Protein AF-A0A1E5VDP9-F1 (afdb_monomer_lite)

Radius of gyration: 43.69 Å; chains: 1; bounding box: 108×60×143 Å

InterPro domains:
  IPR001005 SANT/Myb domain [PS50090] (15-71)
  IPR001005 SANT/Myb domain [SM00717] (11-73)
  IPR044822 Myb/SANT-like DNA-binding domain 4 [PF13837] (14-79)

Secondary structure (DSSP, 8-state):
-PPPTTSSTT---S--HHHHHHHHHHHHHTHHHHHH-S--HHHHHHHHHHHHHTT----HHHHHHHHHHHHHHHHHHHHHHHHS---TT--HHHHHHHHHHS-TTHHHHHHHHHHHHHHHHHHHHHHHHTTT---------------------------------------------STHHHHHHHHHHHHHHHHHHHHHHHHHHHHHHHHHHHHHHHHHHHHHHHHHHHHHHHHHHHHHHHHHHHHHHHHHHHHHHHHHHHHHHHHHHHHHHHHHHHHHHHHHHHHHHT--

Structure (mmCIF, N/CA/C/O backbone):
data_AF-A0A1E5VDP9-F1
#
_entry.id   AF-A0A1E5VDP9-F1
#
loop_
_atom_site.group_PDB
_atom_site.id
_atom_site.type_symbol
_atom_site.label_atom_id
_atom_site.label_alt_id
_atom_site.label_comp_id
_atom_site.label_asym_id
_atom_site.label_entity_id
_atom_site.label_seq_id
_atom_site.pdbx_PDB_ins_code
_atom_site.Cartn_x
_atom_site.Cartn_y
_atom_site.Cartn_z
_atom_site.occupancy
_atom_site.B_iso_or_equiv
_atom_site.auth_seq_id
_atom_site.auth_comp_id
_atom_site.auth_asym_id
_atom_site.auth_atom_id
_atom_site.pdbx_PDB_model_num
ATOM 1 N N . LEU A 1 1 ? -0.438 -16.690 -46.912 1.00 36.56 1 LEU A N 1
ATOM 2 C CA . LEU A 1 1 ? -0.018 -15.369 -46.395 1.00 36.56 1 LEU A CA 1
ATOM 3 C C . LEU A 1 1 ? -0.912 -15.049 -45.207 1.00 36.56 1 LEU A C 1
ATOM 5 O O . LEU A 1 1 ? -2.086 -14.777 -45.412 1.00 36.56 1 LEU A O 1
ATOM 9 N N . GLN A 1 2 ? -0.415 -15.228 -43.983 1.00 34.41 2 GLN A N 1
ATOM 10 C CA . GLN A 1 2 ? -1.188 -14.897 -42.783 1.00 34.41 2 GLN A CA 1
ATOM 11 C C . GLN A 1 2 ? -1.164 -13.377 -42.570 1.00 34.41 2 GLN A C 1
ATOM 13 O O . GLN A 1 2 ? -0.085 -12.788 -42.682 1.00 34.41 2 GLN A O 1
ATOM 18 N N . PRO A 1 3 ? -2.310 -12.724 -42.306 1.00 41.53 3 PRO A N 1
ATOM 19 C CA . PRO A 1 3 ? -2.326 -11.297 -42.044 1.00 41.53 3 PRO A CA 1
ATOM 20 C C . PRO A 1 3 ? -1.672 -11.021 -40.687 1.00 41.53 3 PRO A C 1
ATOM 22 O O . PRO A 1 3 ? -1.974 -11.641 -39.670 1.00 41.53 3 PRO A O 1
ATOM 25 N N . SER A 1 4 ? -0.708 -10.109 -40.736 1.00 36.75 4 SER A N 1
ATOM 26 C CA . SER A 1 4 ? 0.167 -9.685 -39.653 1.00 36.75 4 SER A CA 1
ATOM 27 C C . SER A 1 4 ? -0.615 -9.055 -38.494 1.00 36.75 4 SER A C 1
ATOM 29 O O . SER A 1 4 ? -1.374 -8.106 -38.693 1.00 36.75 4 SER A O 1
ATOM 31 N N . ALA A 1 5 ? -0.342 -9.529 -37.274 1.00 51.66 5 ALA A N 1
ATOM 32 C CA . ALA A 1 5 ? -0.832 -9.003 -35.994 1.00 51.66 5 ALA A CA 1
ATOM 33 C C . ALA A 1 5 ? -0.512 -7.508 -35.746 1.00 51.66 5 ALA A C 1
ATOM 35 O O . ALA A 1 5 ? -0.962 -6.919 -34.764 1.00 51.66 5 ALA A O 1
ATOM 36 N N . SER A 1 6 ? 0.258 -6.869 -36.629 1.00 41.94 6 SER A N 1
ATOM 37 C CA . SER A 1 6 ? 0.669 -5.471 -36.506 1.00 41.94 6 SER A CA 1
ATOM 38 C C . SER A 1 6 ? -0.445 -4.460 -36.812 1.00 41.94 6 SER A C 1
ATOM 40 O O . SER A 1 6 ? -0.392 -3.353 -36.286 1.00 41.94 6 SER A O 1
ATOM 42 N N . LEU A 1 7 ? -1.481 -4.824 -37.584 1.00 39.16 7 LEU A N 1
ATOM 43 C CA . LEU A 1 7 ? -2.596 -3.912 -37.911 1.00 39.16 7 LEU A CA 1
ATOM 44 C C . LEU A 1 7 ? -3.677 -3.827 -36.818 1.00 39.16 7 LEU A C 1
ATOM 46 O O . LEU A 1 7 ? -4.438 -2.861 -36.782 1.00 39.16 7 LEU A O 1
ATOM 50 N N . GLU A 1 8 ? -3.736 -4.782 -35.885 1.00 46.88 8 GLU A N 1
ATOM 51 C CA . GLU A 1 8 ? -4.670 -4.704 -34.749 1.00 46.88 8 GLU A CA 1
ATOM 52 C C . GLU A 1 8 ? -4.235 -3.659 -33.712 1.00 46.88 8 GLU A C 1
ATOM 54 O O . GLU A 1 8 ? -5.059 -3.129 -32.968 1.00 46.88 8 GLU A O 1
ATOM 59 N N . ARG A 1 9 ? -2.943 -3.306 -33.686 1.00 45.34 9 ARG A N 1
ATOM 60 C CA . ARG A 1 9 ? -2.370 -2.378 -32.701 1.00 45.34 9 ARG A CA 1
ATOM 61 C C . ARG A 1 9 ? -2.748 -0.915 -32.949 1.00 45.34 9 ARG A C 1
ATOM 63 O O . ARG A 1 9 ? -2.805 -0.152 -31.988 1.00 45.34 9 ARG A O 1
ATOM 70 N N . GLU A 1 10 ? -3.050 -0.542 -34.194 1.00 37.81 10 GLU A N 1
ATOM 71 C CA . GLU A 1 10 ? -3.481 0.815 -34.581 1.00 37.81 10 GLU A CA 1
ATOM 72 C C . GLU A 1 10 ? -5.003 1.027 -34.495 1.00 37.81 10 GLU A C 1
ATOM 74 O O . GLU A 1 10 ? -5.482 2.154 -34.595 1.00 37.81 10 GLU A O 1
ATOM 79 N N . ARG A 1 11 ? -5.780 -0.039 -34.259 1.00 47.81 11 ARG A N 1
ATOM 80 C CA . ARG A 1 11 ? -7.251 -0.012 -34.239 1.00 47.81 11 ARG A CA 1
ATOM 81 C C . ARG A 1 11 ? -7.878 -0.103 -32.853 1.00 47.81 11 ARG A C 1
ATOM 83 O O . ARG A 1 11 ? -9.096 -0.216 -32.783 1.00 47.81 11 ARG A O 1
ATOM 90 N N . LEU A 1 12 ? -7.109 -0.084 -31.762 1.00 51.44 12 LEU A N 1
ATOM 91 C CA . LEU A 1 12 ? -7.694 -0.202 -30.423 1.00 51.44 12 LEU A CA 1
ATOM 92 C C . LEU A 1 12 ? -8.195 1.163 -29.929 1.00 51.44 12 LEU A C 1
ATOM 94 O O . LEU A 1 12 ? -7.378 2.004 -29.545 1.00 51.44 12 LEU A O 1
ATOM 98 N N . PRO A 1 13 ? -9.521 1.401 -29.896 1.00 56.50 13 PRO A N 1
ATOM 99 C CA . PRO A 1 13 ? -10.080 2.693 -29.529 1.00 56.50 13 PRO A CA 1
ATOM 100 C C . PRO A 1 13 ? -9.866 2.977 -28.039 1.00 56.50 13 PRO A C 1
ATOM 102 O O . PRO A 1 13 ? -9.613 2.072 -27.232 1.00 56.50 13 PRO A O 1
ATOM 105 N N . GLN A 1 14 ? -10.015 4.244 -27.656 1.00 80.44 14 GLN A N 1
ATOM 106 C CA . GLN A 1 14 ? -10.245 4.653 -26.271 1.00 80.44 14 GLN A CA 1
ATOM 107 C C . GLN A 1 14 ? -11.308 3.745 -25.629 1.00 80.44 14 GLN A C 1
ATOM 109 O O . GLN A 1 14 ? -12.300 3.417 -26.275 1.00 80.44 14 GLN A O 1
ATOM 114 N N . TRP A 1 15 ? -11.082 3.312 -24.381 1.00 90.38 15 TRP A N 1
ATOM 115 C CA . TRP A 1 15 ? -12.017 2.436 -23.665 1.00 90.38 15 TRP A CA 1
ATOM 116 C C . TRP A 1 15 ? -13.431 3.009 -23.727 1.00 90.38 15 TRP A C 1
ATOM 118 O O . TRP A 1 15 ? -13.665 4.095 -23.190 1.00 90.38 15 TRP A O 1
ATOM 128 N N . SER A 1 16 ? -14.349 2.287 -24.367 1.00 90.81 16 SER A N 1
ATOM 129 C CA . SER A 1 16 ? -15.734 2.743 -24.458 1.00 90.81 16 SER A CA 1
ATOM 130 C C . SER A 1 16 ? -16.420 2.644 -23.093 1.00 90.81 16 SER A C 1
ATOM 132 O O . SER A 1 16 ? -15.918 1.993 -22.163 1.00 90.81 16 SER A O 1
ATOM 134 N N . HIS A 1 17 ? -17.569 3.308 -22.955 1.00 90.88 17 HIS A N 1
ATOM 135 C CA . HIS A 1 17 ? -18.334 3.234 -21.716 1.00 90.88 17 HIS A CA 1
ATOM 136 C C . HIS A 1 17 ? -18.806 1.793 -21.453 1.00 90.88 17 HIS A C 1
ATOM 138 O O . HIS A 1 17 ? -18.503 1.233 -20.402 1.00 90.88 17 HIS A O 1
ATOM 144 N N . ALA A 1 18 ? -19.429 1.164 -22.457 1.00 92.88 18 ALA A N 1
ATOM 145 C CA . ALA A 1 18 ? -19.885 -0.226 -22.397 1.00 92.88 18 ALA A CA 1
ATOM 146 C C . ALA A 1 18 ? -18.741 -1.207 -22.094 1.00 92.88 18 ALA A C 1
ATOM 148 O O . ALA A 1 18 ? -18.877 -2.089 -21.252 1.00 92.88 18 ALA A O 1
ATOM 149 N N . GLU A 1 19 ? -17.581 -1.007 -22.718 1.00 94.25 19 GLU A N 1
ATOM 150 C CA . GLU A 1 19 ? -16.398 -1.836 -22.485 1.00 94.25 19 GLU A CA 1
ATOM 151 C C . GLU A 1 19 ? -15.855 -1.694 -21.056 1.00 94.25 19 GLU A C 1
ATOM 153 O O . GLU A 1 19 ? -15.459 -2.676 -20.428 1.00 94.25 19 GLU A O 1
ATOM 158 N N . THR A 1 20 ? -15.829 -0.471 -20.517 1.00 95.31 20 THR A N 1
ATOM 159 C CA . THR A 1 20 ? -15.372 -0.238 -19.141 1.00 95.31 20 THR A CA 1
ATOM 160 C C . THR A 1 20 ? -16.359 -0.818 -18.124 1.00 95.31 20 THR A C 1
ATOM 162 O O . THR A 1 20 ? -15.915 -1.400 -17.135 1.00 95.31 20 THR A O 1
ATOM 165 N N . ALA A 1 21 ? -17.666 -0.717 -18.382 1.00 95.06 21 ALA A N 1
ATOM 166 C CA . ALA A 1 21 ? -18.702 -1.333 -17.556 1.00 95.06 21 ALA A CA 1
ATOM 167 C C . ALA A 1 21 ? -18.572 -2.867 -17.543 1.00 95.06 21 ALA A C 1
ATOM 169 O O . ALA A 1 21 ? -18.497 -3.471 -16.473 1.00 95.06 21 ALA A O 1
ATOM 170 N N . ALA A 1 22 ? -18.435 -3.489 -18.719 1.00 96.25 22 ALA A N 1
ATOM 171 C CA . ALA A 1 22 ? -18.186 -4.925 -18.864 1.00 96.25 22 ALA A CA 1
ATOM 172 C C . ALA A 1 22 ? -16.924 -5.375 -18.111 1.00 96.25 22 ALA A C 1
ATOM 174 O O . ALA A 1 22 ? -16.929 -6.370 -17.385 1.00 96.25 22 ALA A O 1
ATOM 175 N N . PHE A 1 23 ? -15.840 -4.606 -18.235 1.00 97.50 23 PHE A N 1
ATOM 176 C CA . PHE A 1 23 ? -14.595 -4.869 -17.521 1.00 97.50 23 PHE A CA 1
ATOM 177 C C . PHE A 1 23 ? -14.780 -4.832 -16.000 1.00 97.50 23 PHE A C 1
ATOM 179 O O . PHE A 1 23 ? -14.274 -5.712 -15.301 1.00 97.50 23 PHE A O 1
ATOM 186 N N . LEU A 1 24 ? -15.500 -3.833 -15.484 1.00 97.38 24 LEU A N 1
ATOM 187 C CA . LEU A 1 24 ? -15.764 -3.691 -14.053 1.00 97.38 24 LEU A CA 1
ATOM 188 C C . LEU A 1 24 ? -16.649 -4.816 -13.514 1.00 97.38 24 LEU A C 1
ATOM 190 O O . LEU A 1 24 ? -16.349 -5.329 -12.439 1.00 97.38 24 LEU A O 1
ATOM 194 N N . ALA A 1 25 ? -17.652 -5.264 -14.273 1.00 96.81 25 ALA A N 1
ATOM 195 C CA . ALA A 1 25 ? -18.476 -6.416 -13.909 1.00 96.81 25 ALA A CA 1
ATOM 196 C C . ALA A 1 25 ? -17.632 -7.695 -13.768 1.00 96.81 25 ALA A C 1
ATOM 198 O O . ALA A 1 25 ? -17.615 -8.321 -12.708 1.00 96.81 25 ALA A O 1
ATOM 199 N N . VAL A 1 26 ? -16.821 -8.019 -14.783 1.00 97.06 26 VAL A N 1
ATOM 200 C CA . VAL A 1 26 ? -15.909 -9.178 -14.734 1.00 97.06 26 VAL A CA 1
ATOM 201 C C . VAL A 1 26 ? -14.906 -9.050 -13.582 1.00 97.06 26 VAL A C 1
ATOM 203 O O . VAL A 1 26 ? -14.571 -10.032 -12.916 1.00 97.06 26 VAL A O 1
ATOM 206 N N . ARG A 1 27 ? -14.411 -7.834 -13.324 1.00 96.50 27 ARG A N 1
ATOM 207 C CA . ARG A 1 27 ? -13.479 -7.572 -12.226 1.00 96.50 27 ARG A CA 1
ATOM 208 C C . ARG A 1 27 ? -14.139 -7.743 -10.860 1.00 96.50 27 ARG A C 1
ATOM 210 O O . ARG A 1 27 ? -13.450 -8.222 -9.962 1.00 96.50 27 ARG A O 1
ATOM 217 N N . ALA A 1 28 ? -15.404 -7.361 -10.701 1.00 95.69 28 ALA A N 1
ATOM 218 C CA . ALA A 1 28 ? -16.167 -7.535 -9.469 1.00 95.69 28 ALA A CA 1
ATOM 219 C C . ALA A 1 28 ? -16.377 -9.022 -9.152 1.00 95.69 28 ALA A C 1
ATOM 221 O O . ALA A 1 28 ? -16.100 -9.450 -8.034 1.00 95.69 28 ALA A O 1
ATOM 222 N N . GLU A 1 29 ? -16.761 -9.823 -10.150 1.00 95.56 29 GLU A N 1
ATOM 223 C CA . GLU A 1 29 ? -16.948 -11.273 -9.997 1.00 95.56 29 GLU A CA 1
ATOM 224 C C . GLU A 1 29 ? -15.666 -11.989 -9.556 1.00 95.56 29 GLU A C 1
ATOM 226 O O . GLU A 1 29 ? -15.685 -12.847 -8.676 1.00 95.56 29 GLU A O 1
ATOM 231 N N . LEU A 1 30 ? -14.529 -11.626 -10.155 1.00 94.88 30 LEU A N 1
ATOM 232 C CA . LEU A 1 30 ? -13.235 -12.243 -9.858 1.00 94.88 30 LEU A CA 1
ATOM 233 C C . LEU A 1 30 ? -12.528 -11.616 -8.647 1.00 94.88 30 LEU A C 1
ATOM 235 O O . LEU A 1 30 ? -11.406 -12.012 -8.324 1.00 94.88 30 LEU A O 1
ATOM 239 N N . ASP A 1 31 ? -13.134 -10.628 -7.980 1.00 95.19 31 ASP A N 1
ATOM 240 C CA . ASP A 1 31 ? -12.446 -9.809 -6.982 1.00 95.19 31 ASP A CA 1
ATOM 241 C C . ASP A 1 31 ? -11.888 -10.606 -5.815 1.00 95.19 31 ASP A C 1
ATOM 243 O O . ASP A 1 31 ? -10.743 -10.387 -5.425 1.00 95.19 31 ASP A O 1
ATOM 247 N N . HIS A 1 32 ? -12.651 -11.576 -5.323 1.00 92.69 32 HIS A N 1
ATOM 248 C CA . HIS A 1 32 ? -12.191 -12.445 -4.253 1.00 92.69 32 HIS A CA 1
ATOM 249 C C . HIS A 1 32 ? -10.926 -13.222 -4.654 1.00 92.69 32 HIS A C 1
ATOM 251 O O . HIS A 1 32 ? -9.936 -13.199 -3.925 1.00 92.69 32 HIS A O 1
ATOM 257 N N . SER A 1 33 ? -10.903 -13.811 -5.854 1.00 93.94 33 SER A N 1
ATOM 258 C CA . SER A 1 33 ? -9.734 -14.537 -6.365 1.00 93.94 33 SER A CA 1
ATOM 259 C C . SER A 1 33 ? -8.502 -13.636 -6.491 1.00 93.94 33 SER A C 1
ATOM 261 O O . SER A 1 33 ? -7.392 -14.058 -6.172 1.00 93.94 33 SER A O 1
ATOM 263 N N . PHE A 1 34 ? -8.686 -12.372 -6.893 1.00 94.00 34 PHE A N 1
ATOM 264 C CA . PHE A 1 34 ? -7.596 -11.390 -6.964 1.00 94.00 34 PHE A CA 1
ATOM 265 C C . PHE A 1 34 ? -6.969 -11.062 -5.602 1.00 94.00 34 PHE A C 1
ATOM 267 O O . PHE A 1 34 ? -5.815 -10.627 -5.574 1.00 94.00 34 PHE A O 1
ATOM 274 N N . LEU A 1 35 ? -7.711 -11.235 -4.503 1.00 90.19 35 LEU A N 1
ATOM 275 C CA . LEU A 1 35 ? -7.231 -11.003 -3.137 1.00 90.19 35 LEU A CA 1
ATOM 276 C C . LEU A 1 35 ? -6.577 -12.250 -2.537 1.00 90.19 35 LEU A C 1
ATOM 278 O O . LEU A 1 35 ? -5.591 -12.135 -1.816 1.00 90.19 35 LEU A O 1
ATOM 282 N N . THR A 1 36 ? -7.092 -13.441 -2.847 1.00 89.38 36 THR A N 1
ATOM 283 C CA . THR A 1 36 ? -6.594 -14.702 -2.276 1.00 89.38 36 THR A CA 1
ATOM 284 C C . THR A 1 36 ? -5.361 -15.250 -2.996 1.00 89.38 36 THR A C 1
ATOM 286 O O . THR A 1 36 ? -4.580 -16.007 -2.420 1.00 89.38 36 THR A O 1
ATOM 289 N N . THR A 1 37 ? -5.170 -14.918 -4.276 1.00 89.94 37 THR A N 1
ATOM 290 C CA . THR A 1 37 ? -4.102 -15.498 -5.098 1.00 89.94 37 THR A CA 1
ATOM 291 C C . THR A 1 37 ? -2.833 -14.636 -5.092 1.00 89.94 37 THR A C 1
ATOM 293 O O . THR A 1 37 ? -2.849 -13.459 -5.433 1.00 89.94 37 THR A O 1
ATOM 296 N N . LYS A 1 38 ? -1.672 -15.245 -4.793 1.00 85.06 38 LYS A N 1
ATOM 297 C CA . LYS A 1 38 ? -0.366 -14.546 -4.786 1.00 85.06 38 LYS A CA 1
ATOM 298 C C . LYS A 1 38 ? 0.123 -14.111 -6.179 1.00 85.06 38 LYS A C 1
ATOM 300 O O . LYS A 1 38 ? 0.921 -13.184 -6.290 1.00 85.06 38 LYS A O 1
ATOM 305 N N . ARG A 1 39 ? -0.306 -14.782 -7.258 1.00 86.31 39 ARG A N 1
ATOM 306 C CA . ARG A 1 39 ? 0.079 -14.471 -8.650 1.00 86.31 39 ARG A CA 1
ATOM 307 C C . ARG A 1 39 ? -1.148 -14.302 -9.544 1.00 86.31 39 ARG A C 1
ATOM 309 O O . ARG A 1 39 ? -1.775 -15.274 -9.941 1.00 86.31 39 ARG A O 1
ATOM 316 N N . ASN A 1 40 ? -1.409 -13.067 -9.960 1.00 93.69 40 ASN A N 1
ATOM 317 C CA . ASN A 1 40 ? -2.648 -12.704 -10.657 1.00 93.69 40 ASN A CA 1
ATOM 318 C C . ASN A 1 40 ? -2.583 -12.793 -12.193 1.00 93.69 40 ASN A C 1
ATOM 320 O O . ASN A 1 40 ? -3.493 -12.317 -12.862 1.00 93.69 40 ASN A O 1
ATOM 324 N N . LYS A 1 41 ? -1.525 -13.376 -12.780 1.00 93.81 41 LYS A N 1
ATOM 325 C CA . LYS A 1 41 ? -1.356 -13.445 -14.248 1.00 93.81 41 LYS A CA 1
ATOM 326 C C . LYS A 1 41 ? -2.532 -14.161 -14.926 1.00 93.81 41 LYS A C 1
ATOM 328 O O . LYS A 1 41 ? -3.155 -13.582 -15.808 1.00 93.81 41 LYS A O 1
ATOM 333 N N . ALA A 1 42 ? -2.875 -15.357 -14.447 1.00 94.25 42 ALA A N 1
ATOM 334 C CA . ALA A 1 42 ? -3.986 -16.146 -14.980 1.00 94.25 42 ALA A CA 1
ATOM 335 C C . ALA A 1 42 ? -5.346 -15.446 -14.801 1.00 94.25 42 ALA A C 1
ATOM 337 O O . ALA A 1 42 ? -6.221 -15.565 -15.649 1.00 94.25 42 ALA A O 1
AT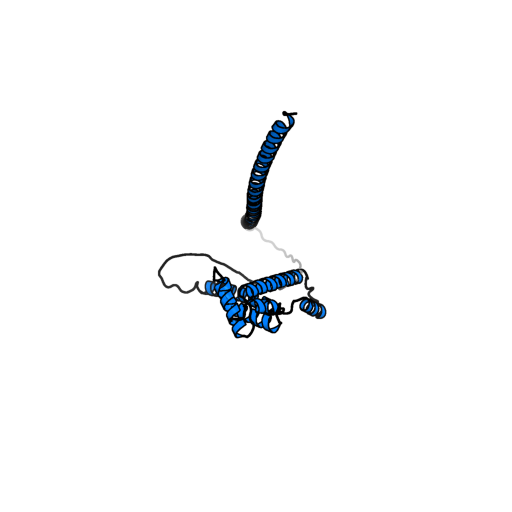OM 338 N N . LEU A 1 43 ? -5.520 -14.661 -13.731 1.00 95.75 43 LEU A N 1
ATOM 339 C CA . LEU A 1 43 ? -6.744 -13.884 -13.525 1.00 95.75 43 LEU A CA 1
ATOM 340 C C . LEU A 1 43 ? -6.866 -12.745 -14.542 1.00 95.75 43 LEU A C 1
ATOM 342 O O . LEU A 1 43 ? -7.954 -12.499 -15.049 1.00 95.75 43 LEU A O 1
ATOM 346 N N . TRP A 1 44 ? -5.765 -12.079 -14.898 1.00 97.12 44 TRP A N 1
ATOM 347 C CA . TRP A 1 44 ? -5.781 -11.076 -15.969 1.00 97.12 44 TRP A CA 1
ATOM 348 C C . TRP A 1 44 ? -6.016 -11.694 -17.352 1.00 97.12 44 TRP A C 1
ATOM 350 O O . TRP A 1 44 ? -6.705 -11.086 -18.170 1.00 97.12 44 TRP A O 1
ATOM 360 N N . GLU A 1 45 ? -5.496 -12.898 -17.604 1.00 95.81 45 GLU A N 1
ATOM 361 C CA . GLU A 1 45 ? -5.819 -13.688 -18.802 1.00 95.81 45 GLU A CA 1
ATOM 362 C C . GLU A 1 45 ? -7.307 -14.055 -18.842 1.00 95.81 45 GLU A C 1
ATOM 364 O O . GLU A 1 45 ? -7.960 -13.843 -19.859 1.00 95.81 45 GLU A O 1
ATOM 369 N N . ALA A 1 46 ? -7.881 -14.492 -17.718 1.00 96.19 46 ALA A N 1
ATOM 370 C CA . ALA A 1 46 ? -9.305 -14.796 -17.612 1.00 96.19 46 ALA A CA 1
ATOM 371 C C . ALA A 1 46 ? -10.192 -13.555 -17.823 1.00 96.19 46 ALA A C 1
ATOM 373 O O . ALA A 1 46 ? -11.201 -13.635 -18.521 1.00 96.19 46 ALA A O 1
ATOM 374 N N . VAL A 1 47 ? -9.815 -12.398 -17.264 1.00 97.19 47 VAL A N 1
ATOM 375 C CA . VAL A 1 47 ? -10.523 -11.123 -17.490 1.00 97.19 47 VAL A CA 1
ATOM 376 C C . VAL A 1 47 ? -10.509 -10.747 -18.974 1.00 97.19 47 VAL A C 1
ATOM 378 O O . VAL A 1 47 ? -11.550 -10.415 -19.536 1.00 97.19 47 VAL A O 1
ATOM 381 N N . SER A 1 48 ? -9.339 -10.825 -19.610 1.00 95.88 48 SER A N 1
ATOM 382 C CA . SER A 1 48 ? -9.156 -10.546 -21.038 1.00 95.88 48 SER A CA 1
ATOM 383 C C . SER A 1 48 ? -9.992 -11.489 -21.913 1.00 95.88 48 SER A C 1
ATOM 385 O O . SER A 1 48 ? -10.723 -11.021 -22.783 1.00 95.88 48 SER A O 1
ATOM 387 N N . ALA A 1 49 ? -9.979 -12.793 -21.624 1.00 96.00 49 ALA A N 1
ATOM 388 C CA . ALA A 1 49 ? -10.769 -13.787 -22.348 1.00 96.00 49 ALA A CA 1
ATOM 389 C C . ALA A 1 49 ? -12.284 -13.552 -22.209 1.00 96.00 49 ALA A C 1
ATOM 391 O O . ALA A 1 49 ? -13.024 -13.657 -23.186 1.00 96.00 49 ALA A O 1
ATOM 392 N N . ARG A 1 50 ? -12.757 -13.181 -21.011 1.00 96.50 50 ARG A N 1
ATOM 393 C CA . ARG A 1 50 ? -14.171 -12.847 -20.770 1.00 96.50 50 ARG A CA 1
ATOM 394 C C . ARG A 1 50 ? -14.605 -11.583 -21.509 1.00 96.50 50 ARG A C 1
ATOM 396 O O . ARG A 1 50 ? -15.693 -11.569 -22.075 1.00 96.50 50 ARG A O 1
ATOM 403 N N . LEU A 1 51 ? -13.760 -10.553 -21.543 1.00 94.56 51 LEU A N 1
ATOM 404 C CA . LEU A 1 51 ? -14.012 -9.352 -22.344 1.00 94.56 51 LEU A CA 1
ATOM 405 C C . LEU A 1 51 ? -14.062 -9.668 -23.839 1.00 94.56 51 LEU A C 1
ATOM 407 O O . LEU A 1 51 ? -14.964 -9.202 -24.532 1.00 94.56 51 LEU A O 1
ATOM 411 N N . GLN A 1 52 ? -13.150 -10.513 -24.322 1.00 93.88 52 GLN A N 1
ATOM 412 C CA . GLN A 1 52 ? -13.134 -10.942 -25.716 1.00 93.88 52 GLN A CA 1
ATOM 413 C C . GLN A 1 52 ? -14.404 -11.722 -26.082 1.00 93.88 52 GLN A C 1
ATOM 415 O O . GLN A 1 52 ? -14.967 -11.493 -27.150 1.00 93.88 52 GLN A O 1
ATOM 420 N N . GLY A 1 53 ? -14.909 -12.568 -25.177 1.00 93.56 53 GLY A N 1
ATOM 421 C CA . GLY A 1 53 ? -16.199 -13.249 -25.333 1.00 93.56 53 GLY A CA 1
ATOM 422 C C . GLY A 1 53 ? -17.404 -12.300 -25.407 1.00 93.56 53 GLY A C 1
ATOM 423 O O . GLY A 1 53 ? -18.420 -12.654 -25.993 1.00 93.56 53 GLY A O 1
ATOM 424 N N . GLN A 1 54 ? -17.278 -11.082 -24.873 1.00 92.81 54 GLN A N 1
ATOM 425 C CA . GLN A 1 54 ? -18.278 -10.011 -24.975 1.00 92.81 54 GLN A CA 1
ATOM 426 C C . GLN A 1 54 ? -18.047 -9.087 -26.186 1.00 92.81 54 GLN A C 1
ATOM 428 O O . GLN A 1 54 ? -18.731 -8.078 -26.336 1.00 92.81 54 GLN A O 1
ATOM 433 N N . GLY A 1 55 ? -17.086 -9.415 -27.057 1.00 91.19 55 GLY A N 1
ATOM 434 C CA . GLY A 1 55 ? -16.752 -8.634 -28.250 1.00 91.19 55 GLY A CA 1
ATOM 435 C C . GLY A 1 55 ? -15.717 -7.528 -28.024 1.00 91.19 55 GLY A C 1
ATOM 436 O O . GLY A 1 55 ? -15.413 -6.783 -28.954 1.00 91.19 55 GLY A O 1
ATOM 437 N N . PHE A 1 56 ? -15.133 -7.423 -26.826 1.00 92.62 56 PHE A N 1
ATOM 438 C CA . PHE A 1 56 ? -14.110 -6.430 -26.500 1.00 92.62 56 PHE A CA 1
ATOM 439 C C . PHE A 1 56 ? -12.713 -7.061 -26.488 1.00 92.62 56 PHE A C 1
ATOM 441 O O . PHE A 1 56 ? -12.293 -7.693 -25.519 1.00 92.62 56 PHE A O 1
ATOM 448 N N . ALA A 1 57 ? -11.957 -6.880 -27.572 1.00 92.19 57 ALA A N 1
ATOM 449 C CA . ALA A 1 57 ? -10.596 -7.400 -27.680 1.00 92.19 57 ALA A CA 1
ATOM 450 C C . ALA A 1 57 ? -9.599 -6.527 -26.890 1.00 92.19 57 ALA A C 1
ATOM 452 O O . ALA A 1 57 ? -9.068 -5.537 -27.396 1.00 92.19 57 ALA A O 1
ATOM 453 N N . ARG A 1 58 ? -9.327 -6.902 -25.634 1.00 90.88 58 ARG A N 1
ATOM 454 C CA . ARG A 1 58 ? -8.301 -6.273 -24.783 1.00 90.88 58 ARG A CA 1
ATOM 455 C C . ARG A 1 58 ? -7.312 -7.293 -24.271 1.00 90.88 58 ARG A C 1
ATOM 457 O O . ARG A 1 58 ? -7.711 -8.362 -23.828 1.00 90.88 58 ARG A O 1
ATOM 464 N N . THR A 1 59 ? -6.030 -6.941 -24.255 1.00 93.12 59 THR A N 1
ATOM 465 C CA . THR A 1 59 ? -4.991 -7.819 -23.704 1.00 93.12 59 THR A CA 1
ATOM 466 C C . THR A 1 59 ? -5.000 -7.811 -22.166 1.00 93.12 59 THR A C 1
ATOM 468 O O . THR A 1 59 ? -5.472 -6.844 -21.550 1.00 93.12 59 THR A O 1
ATOM 471 N N . PRO A 1 60 ? -4.435 -8.840 -21.506 1.00 94.38 60 PRO A N 1
ATOM 472 C CA . PRO A 1 60 ? -4.339 -8.891 -20.043 1.00 94.38 60 PRO A CA 1
ATOM 473 C C . PRO A 1 60 ? -3.632 -7.665 -19.441 1.00 94.38 60 PRO A C 1
ATOM 475 O O . PRO A 1 60 ? -4.077 -7.108 -18.435 1.00 94.38 60 PRO A O 1
ATOM 478 N N . ASP A 1 61 ? -2.572 -7.179 -20.094 1.00 93.19 61 ASP A N 1
ATOM 479 C CA . ASP A 1 61 ? -1.817 -6.000 -19.650 1.00 93.19 61 ASP A CA 1
ATOM 480 C C . ASP A 1 61 ? -2.613 -4.695 -19.781 1.00 93.19 61 ASP A C 1
ATOM 482 O O . ASP A 1 61 ? -2.497 -3.800 -18.934 1.00 93.19 61 ASP A O 1
ATOM 486 N N . GLN A 1 62 ? -3.461 -4.584 -20.807 1.00 93.75 62 GLN A N 1
ATOM 487 C CA . GLN A 1 62 ? -4.376 -3.453 -20.964 1.00 93.75 62 GLN A CA 1
ATOM 488 C C . GLN A 1 62 ? -5.439 -3.453 -19.866 1.00 93.75 62 GLN A C 1
ATOM 490 O O . GLN A 1 62 ? -5.693 -2.405 -19.272 1.00 93.75 62 GLN A O 1
ATOM 495 N N . CYS A 1 63 ? -6.002 -4.621 -19.545 1.00 94.88 63 CYS A N 1
ATOM 496 C CA . CYS A 1 63 ? -6.965 -4.794 -18.455 1.00 94.88 63 CYS A CA 1
ATOM 497 C C . CYS A 1 63 ? -6.351 -4.405 -17.102 1.00 94.88 63 CYS A C 1
ATOM 499 O O . CYS A 1 63 ? -6.922 -3.614 -16.347 1.00 94.88 63 CYS A O 1
ATOM 501 N N . LYS A 1 64 ? -5.130 -4.878 -16.826 1.00 95.12 64 LYS A N 1
ATOM 502 C CA . LYS A 1 64 ? -4.371 -4.519 -15.621 1.00 95.12 64 LYS A CA 1
ATOM 503 C C . LYS A 1 64 ? -4.100 -3.015 -15.536 1.00 95.12 64 LYS A C 1
ATOM 505 O O . LYS A 1 64 ? -4.282 -2.403 -14.482 1.00 95.12 64 LYS A O 1
ATOM 510 N N . SER A 1 65 ? -3.681 -2.404 -16.642 1.00 95.00 65 SER A N 1
ATOM 511 C CA . SER A 1 65 ? -3.410 -0.963 -16.709 1.00 95.00 65 SER A CA 1
ATOM 512 C C . SER A 1 65 ? -4.682 -0.134 -16.514 1.00 95.00 65 SER A C 1
ATOM 514 O O . SER A 1 65 ? -4.667 0.856 -15.782 1.00 95.00 65 SER A O 1
ATOM 516 N N . LYS A 1 66 ? -5.802 -0.567 -17.105 1.00 94.81 66 LYS A N 1
ATOM 517 C CA . LYS A 1 66 ? -7.119 0.054 -16.935 1.00 94.81 66 LYS A CA 1
ATOM 518 C C . LYS A 1 66 ? -7.585 -0.006 -15.484 1.00 94.81 66 LYS A C 1
ATOM 520 O O . LYS A 1 66 ? -7.995 1.028 -14.962 1.00 94.81 66 LYS A O 1
ATOM 525 N N . TRP A 1 67 ? -7.448 -1.158 -14.822 1.00 96.31 67 TRP A N 1
ATOM 526 C CA . TRP A 1 67 ? -7.737 -1.291 -13.391 1.00 96.31 67 TRP A CA 1
ATOM 527 C C . TRP A 1 67 ? -6.936 -0.294 -12.560 1.00 96.31 67 TRP A C 1
ATOM 529 O O . TRP A 1 67 ? -7.507 0.450 -11.770 1.00 96.31 67 TRP A O 1
ATOM 539 N N . LYS A 1 68 ? -5.613 -0.236 -12.779 1.00 95.12 68 LYS A N 1
ATOM 540 C CA . LYS A 1 68 ? -4.731 0.689 -12.060 1.00 95.12 68 LYS A CA 1
ATOM 541 C C . LYS A 1 68 ? -5.216 2.132 -12.210 1.00 95.12 68 LYS A C 1
ATOM 543 O O . LYS A 1 68 ? -5.350 2.832 -11.215 1.00 95.12 68 LYS A O 1
ATOM 548 N N . ASN A 1 69 ? -5.534 2.547 -13.435 1.00 94.12 69 ASN A N 1
ATOM 549 C CA . ASN A 1 69 ? -6.007 3.901 -13.715 1.00 94.12 69 ASN A CA 1
ATOM 550 C C . ASN A 1 69 ? -7.355 4.210 -13.043 1.00 94.12 69 ASN A C 1
ATOM 552 O O . ASN A 1 69 ? -7.525 5.309 -12.523 1.00 94.12 69 ASN A O 1
ATOM 556 N N . LEU A 1 70 ? -8.297 3.261 -13.036 1.00 94.50 70 LEU A N 1
ATOM 557 C CA . LEU A 1 70 ? -9.593 3.417 -12.364 1.00 94.50 70 LEU A CA 1
ATOM 558 C C . LEU A 1 70 ? -9.425 3.552 -10.849 1.00 94.50 70 LEU A C 1
ATOM 560 O O . LEU A 1 70 ? -9.967 4.481 -10.260 1.00 94.50 70 LEU A O 1
ATOM 564 N N . VAL A 1 71 ? -8.606 2.696 -10.234 1.00 94.50 71 VAL A N 1
ATOM 565 C CA . VAL A 1 71 ? -8.317 2.759 -8.794 1.00 94.50 71 VAL A CA 1
ATOM 566 C C . VAL A 1 71 ? -7.614 4.064 -8.421 1.00 94.50 71 VAL A C 1
ATOM 568 O O . VAL A 1 71 ? -7.951 4.670 -7.409 1.00 94.50 71 VAL A O 1
ATOM 571 N N . THR A 1 72 ? -6.655 4.527 -9.227 1.00 92.81 72 THR A N 1
ATOM 572 C CA . THR A 1 72 ? -5.990 5.817 -8.993 1.00 92.81 72 THR A CA 1
ATOM 573 C C . THR A 1 72 ? -6.984 6.977 -9.039 1.00 92.81 72 THR A C 1
ATOM 575 O O . THR A 1 72 ? -6.950 7.827 -8.153 1.00 92.81 72 THR A O 1
ATOM 578 N N . ARG A 1 73 ? -7.890 7.004 -10.027 1.00 88.88 73 ARG A N 1
ATOM 579 C CA . ARG A 1 73 ? -8.935 8.038 -10.115 1.00 88.88 73 ARG A CA 1
ATOM 580 C C . ARG A 1 73 ? -9.889 7.980 -8.927 1.00 88.88 73 ARG A C 1
ATOM 582 O O . ARG A 1 73 ? -10.144 9.017 -8.333 1.00 88.88 73 ARG A O 1
ATOM 589 N N . TYR A 1 74 ? -10.323 6.778 -8.553 1.00 91.56 74 TYR A N 1
ATOM 590 C CA . TYR A 1 74 ? -11.184 6.545 -7.397 1.00 91.56 74 TYR A CA 1
ATOM 591 C C . TYR A 1 74 ? -10.585 7.072 -6.097 1.00 91.56 74 TYR A C 1
ATOM 593 O O . TYR A 1 74 ? -11.218 7.849 -5.394 1.00 91.56 74 TYR A O 1
ATOM 601 N N . LYS A 1 75 ? -9.328 6.732 -5.804 1.00 89.12 75 LYS A N 1
ATOM 602 C CA . LYS A 1 75 ? -8.656 7.240 -4.602 1.00 89.12 75 LYS A CA 1
ATOM 603 C C . LYS A 1 75 ? -8.513 8.763 -4.613 1.00 89.12 75 LYS A C 1
ATOM 605 O O . LYS A 1 75 ? -8.633 9.385 -3.566 1.00 89.12 75 LYS A O 1
ATOM 610 N N . GLY A 1 76 ? -8.276 9.358 -5.784 1.00 85.44 76 GLY A N 1
ATOM 611 C CA . GLY A 1 76 ? -8.231 10.813 -5.937 1.00 85.44 76 GLY A CA 1
ATOM 612 C C . GLY A 1 76 ? -9.578 11.481 -5.649 1.00 85.44 76 GLY A C 1
ATOM 613 O O . GLY A 1 76 ? -9.614 12.495 -4.960 1.00 85.44 76 GLY A O 1
ATOM 614 N N . THR A 1 77 ? -10.682 10.899 -6.128 1.00 83.75 77 THR A N 1
ATOM 615 C CA . THR A 1 77 ? -12.034 11.407 -5.849 1.00 83.75 77 THR A CA 1
ATOM 616 C C . THR A 1 77 ? -12.454 11.193 -4.398 1.00 83.75 77 THR A C 1
ATOM 618 O O . THR A 1 77 ? -13.042 12.099 -3.823 1.00 83.75 77 THR A O 1
ATOM 621 N N . GLU A 1 78 ? -12.105 10.060 -3.780 1.00 81.56 78 GLU A N 1
ATOM 622 C CA . GLU A 1 78 ? -12.397 9.799 -2.361 1.00 81.56 78 GLU A CA 1
ATOM 623 C C . GLU A 1 78 ? -11.617 10.738 -1.436 1.00 81.56 78 GLU A C 1
ATOM 625 O O . GLU A 1 78 ? -12.183 11.279 -0.495 1.00 81.56 78 GLU A O 1
ATOM 630 N N . ALA A 1 79 ? -10.336 10.995 -1.721 1.00 76.19 79 ALA A N 1
ATOM 631 C CA . ALA A 1 79 ? -9.541 11.944 -0.941 1.00 76.19 79 ALA A CA 1
ATOM 632 C C . ALA A 1 79 ? -10.097 13.374 -1.043 1.00 76.19 79 ALA A C 1
ATOM 634 O O . ALA A 1 79 ? -10.177 14.084 -0.042 1.00 76.19 79 ALA A O 1
ATOM 635 N N . ALA A 1 80 ? -10.532 13.781 -2.241 1.00 72.56 80 ALA A N 1
ATOM 636 C CA . ALA A 1 80 ? -11.200 15.063 -2.439 1.00 72.56 80 ALA A CA 1
ATOM 637 C C . ALA A 1 80 ? -12.550 15.122 -1.702 1.00 72.56 80 ALA A C 1
ATOM 639 O O . ALA A 1 80 ? -12.860 16.143 -1.090 1.00 72.56 80 ALA A O 1
ATOM 640 N N . ALA A 1 81 ? -13.317 14.027 -1.710 1.00 71.19 81 ALA A N 1
ATOM 641 C CA . ALA A 1 81 ? -14.588 13.933 -1.002 1.00 71.19 81 ALA A CA 1
ATOM 642 C C . ALA A 1 81 ? -14.420 13.969 0.524 1.00 71.19 81 ALA A C 1
ATOM 644 O O . ALA A 1 81 ? -15.177 14.666 1.185 1.00 71.19 81 ALA A O 1
ATOM 645 N N . ALA A 1 82 ? -13.403 13.301 1.073 1.00 67.12 82 ALA A N 1
ATOM 646 C CA . ALA A 1 82 ? -13.097 13.319 2.503 1.00 67.12 82 ALA A CA 1
ATOM 647 C C . ALA A 1 82 ? -12.599 14.693 2.991 1.00 67.12 82 ALA A C 1
ATOM 649 O O . ALA A 1 82 ? -12.868 15.082 4.121 1.00 67.12 82 ALA A O 1
ATOM 650 N N . SER A 1 83 ? -11.892 15.446 2.138 1.00 64.62 83 SER A N 1
ATOM 651 C CA . SER A 1 83 ? -11.443 16.813 2.454 1.00 64.62 83 SER A CA 1
ATOM 652 C C . SER A 1 83 ? -12.547 17.873 2.360 1.00 64.62 83 SER A C 1
ATOM 654 O O . SER A 1 83 ? -12.399 18.974 2.886 1.00 64.62 83 SER A O 1
ATOM 656 N N . ALA A 1 84 ? -13.653 17.558 1.684 1.00 60.88 84 ALA A N 1
ATOM 657 C CA . ALA A 1 84 ? -14.831 18.406 1.630 1.00 60.88 84 ALA A CA 1
ATOM 658 C C . ALA A 1 84 ? -15.735 18.047 2.818 1.00 60.88 84 ALA A C 1
ATOM 660 O O . ALA A 1 84 ? -16.577 17.165 2.696 1.00 60.88 84 ALA A O 1
ATOM 661 N N . HIS A 1 85 ? -15.541 18.694 3.974 1.00 53.53 85 HIS A N 1
ATOM 662 C CA . HIS A 1 85 ? -16.439 18.545 5.126 1.00 53.53 85 HIS A CA 1
ATOM 663 C C . HIS A 1 85 ? -17.897 18.786 4.692 1.00 53.53 85 HIS A C 1
ATOM 665 O O . HIS A 1 85 ? -18.216 19.910 4.290 1.00 53.53 85 HIS A O 1
ATOM 671 N N . PRO A 1 86 ? -18.793 17.782 4.760 1.00 54.91 86 PRO A N 1
ATOM 672 C CA . PRO A 1 86 ? -20.201 18.023 4.521 1.00 54.91 86 PRO A CA 1
ATOM 673 C C . PRO A 1 86 ? -20.738 18.738 5.759 1.00 54.91 86 PRO A C 1
ATOM 675 O O . PRO A 1 86 ? -20.866 18.144 6.827 1.00 54.91 86 PRO A O 1
ATOM 678 N N . ALA A 1 87 ? -21.001 20.038 5.639 1.00 53.34 87 ALA A N 1
ATOM 679 C CA . ALA A 1 87 ? -21.841 20.713 6.616 1.00 53.34 87 ALA A CA 1
ATOM 680 C C . ALA A 1 87 ? -23.198 19.975 6.669 1.00 53.34 87 ALA A C 1
ATOM 682 O O . ALA A 1 87 ? -23.686 19.559 5.615 1.00 53.34 87 ALA A O 1
ATOM 683 N N . PRO A 1 88 ? -23.801 19.786 7.855 1.00 57.97 88 PRO A N 1
ATOM 684 C CA . PRO A 1 88 ? -25.043 19.023 8.016 1.00 57.97 88 PRO A CA 1
ATOM 685 C C . PRO A 1 88 ? -26.237 19.604 7.232 1.00 57.97 88 PRO A C 1
ATOM 687 O O . PRO A 1 88 ? -27.186 18.878 6.958 1.00 57.97 88 PRO A O 1
ATOM 690 N N . ASP A 1 89 ? -26.136 20.856 6.772 1.00 55.34 89 ASP A N 1
ATOM 691 C CA . ASP A 1 89 ? -27.097 21.539 5.896 1.00 55.34 89 ASP A CA 1
ATOM 692 C C . ASP A 1 89 ? -26.621 21.613 4.428 1.00 55.34 89 ASP A C 1
ATOM 694 O O . ASP A 1 89 ? -26.806 22.623 3.747 1.00 55.34 89 ASP A O 1
ATOM 698 N N . ALA A 1 90 ? -25.924 20.586 3.928 1.00 56.53 90 ALA A N 1
ATOM 699 C CA . ALA A 1 90 ? -25.429 20.582 2.554 1.00 56.53 90 ALA A CA 1
ATOM 700 C C . ALA A 1 90 ? -26.594 20.662 1.552 1.00 56.53 90 ALA A C 1
ATOM 702 O O . ALA A 1 90 ? -27.374 19.720 1.406 1.00 56.53 90 ALA A O 1
ATOM 703 N N . ASP A 1 91 ? -26.668 21.781 0.824 1.00 61.69 91 ASP A N 1
ATOM 704 C CA . ASP A 1 91 ? -27.608 21.969 -0.276 1.00 61.69 91 ASP A CA 1
ATOM 705 C C . ASP A 1 91 ? -27.592 20.747 -1.217 1.00 61.69 91 ASP A C 1
ATOM 707 O O . ASP A 1 91 ? -26.511 20.274 -1.594 1.00 61.69 91 ASP A O 1
ATOM 711 N N . PRO A 1 92 ? -28.749 20.265 -1.710 1.00 61.56 92 PRO A N 1
ATOM 712 C CA . PRO A 1 92 ? -28.797 19.186 -2.703 1.00 61.56 92 PRO A CA 1
ATOM 713 C C . PRO A 1 92 ? -27.992 19.521 -3.973 1.00 61.56 92 PRO A C 1
ATOM 715 O O . PRO A 1 92 ? -27.534 18.625 -4.683 1.00 61.56 92 PRO A O 1
ATOM 718 N N . ALA A 1 93 ? -27.739 20.810 -4.226 1.00 58.59 93 ALA A N 1
ATOM 719 C CA . ALA A 1 93 ? -26.826 21.288 -5.257 1.00 58.59 93 ALA A CA 1
ATOM 720 C C . ALA A 1 93 ? -25.352 20.929 -4.981 1.00 58.59 93 ALA A C 1
ATOM 722 O O . ALA A 1 93 ? -24.645 20.546 -5.910 1.00 58.59 93 ALA A O 1
ATOM 723 N N . ALA A 1 94 ? -24.885 20.989 -3.729 1.00 59.81 94 ALA A N 1
ATOM 724 C CA . ALA A 1 94 ? -23.525 20.608 -3.348 1.00 59.81 94 ALA A CA 1
ATOM 725 C C . ALA A 1 94 ? -23.309 19.091 -3.470 1.00 59.81 94 ALA A C 1
ATOM 727 O O . ALA A 1 94 ? -22.277 18.666 -3.988 1.00 59.81 94 ALA A O 1
ATOM 728 N N . ALA A 1 95 ? -24.305 18.277 -3.101 1.00 59.22 95 ALA A N 1
ATOM 729 C CA . ALA A 1 95 ? -24.281 16.827 -3.316 1.00 59.22 95 ALA A CA 1
ATOM 730 C C . ALA A 1 95 ? -24.278 16.466 -4.815 1.00 59.22 95 ALA A C 1
ATOM 732 O O . ALA A 1 95 ? -23.462 15.657 -5.258 1.00 59.22 95 ALA A O 1
ATOM 733 N N . ALA A 1 96 ? -25.108 17.132 -5.626 1.00 58.84 96 ALA A N 1
ATOM 734 C CA . ALA A 1 96 ? -25.092 16.978 -7.081 1.00 58.84 96 ALA A CA 1
ATOM 735 C C . ALA A 1 96 ? -23.758 17.434 -7.702 1.00 58.84 96 ALA A C 1
ATOM 737 O O . ALA A 1 96 ? -23.277 16.835 -8.662 1.00 58.84 96 ALA A O 1
ATOM 738 N N . GLN A 1 97 ? -23.117 18.460 -7.138 1.00 63.12 97 GLN A N 1
ATOM 739 C CA . GLN A 1 97 ? -21.815 18.955 -7.586 1.00 63.12 97 GLN A CA 1
ATOM 740 C C . GLN A 1 97 ? -20.657 18.042 -7.157 1.00 63.12 97 GLN A C 1
ATOM 742 O O . GLN A 1 97 ? -19.690 17.882 -7.906 1.00 63.12 97 GLN A O 1
ATOM 747 N N . GLN A 1 98 ? -20.777 17.383 -6.002 1.00 65.19 98 GLN A N 1
ATOM 748 C CA . GLN A 1 98 ? -19.910 16.286 -5.570 1.00 65.19 98 GLN A CA 1
ATOM 749 C C . GLN A 1 98 ? -20.030 15.104 -6.542 1.00 65.19 98 GLN A C 1
ATOM 751 O O . GLN A 1 98 ? -19.021 14.580 -7.009 1.00 65.19 98 GLN A O 1
ATOM 756 N N . GLN A 1 99 ? -21.258 14.740 -6.915 1.00 62.06 99 GLN A N 1
ATOM 757 C CA . GLN A 1 99 ? -21.542 13.664 -7.862 1.00 62.06 99 GLN A CA 1
ATOM 758 C C . GLN A 1 99 ? -21.076 14.012 -9.286 1.00 62.06 99 GLN A C 1
ATOM 760 O O . GLN A 1 99 ? -20.522 13.167 -9.980 1.00 62.06 99 GLN A O 1
ATOM 765 N N . ALA A 1 100 ? -21.167 15.281 -9.695 1.00 61.72 100 ALA A N 1
ATOM 766 C CA . ALA A 1 100 ? -20.606 15.774 -10.955 1.00 61.72 100 ALA A CA 1
ATOM 767 C C . ALA A 1 100 ? -19.063 15.753 -10.988 1.00 61.72 100 ALA A C 1
ATOM 769 O O . ALA A 1 100 ? -18.465 15.711 -12.065 1.00 61.72 100 ALA A O 1
ATOM 770 N N . ARG A 1 101 ? -18.406 15.786 -9.819 1.00 68.75 101 ARG A N 1
ATOM 771 C CA . ARG A 1 101 ? -16.947 15.630 -9.680 1.00 68.75 101 ARG A CA 1
ATOM 772 C C . ARG A 1 101 ? -16.498 14.170 -9.670 1.00 68.75 101 ARG A C 1
ATOM 774 O O . ARG A 1 101 ? -15.322 13.902 -9.929 1.00 68.75 101 ARG A O 1
ATOM 781 N N . GLN A 1 102 ? -17.399 13.233 -9.383 1.00 80.00 102 GLN A N 1
ATOM 782 C CA . GLN A 1 102 ? -17.110 11.809 -9.479 1.00 80.00 102 GLN A CA 1
ATOM 783 C C . GLN A 1 102 ? -16.990 11.400 -10.952 1.00 80.00 102 GLN A C 1
ATOM 785 O O . GLN A 1 102 ? -17.713 11.870 -11.829 1.00 80.00 102 GLN A O 1
ATOM 790 N N . PHE A 1 103 ? -16.030 10.525 -11.256 1.00 84.75 103 PHE A N 1
ATOM 791 C CA . PHE A 1 103 ? -15.902 9.998 -12.613 1.00 84.75 103 PHE A CA 1
ATOM 792 C C . PHE A 1 103 ? -17.027 8.982 -12.890 1.00 84.75 103 PHE A C 1
ATOM 794 O O . PHE A 1 103 ? -17.484 8.333 -11.953 1.00 84.75 103 PHE A O 1
ATOM 801 N N . PRO A 1 104 ? -17.415 8.748 -14.160 1.00 87.31 104 PRO A N 1
ATOM 802 C CA . PRO A 1 104 ? -18.607 7.959 -14.513 1.00 87.31 104 PRO A CA 1
ATOM 803 C C . PRO A 1 104 ? -18.655 6.496 -14.050 1.00 87.31 104 PRO A C 1
ATOM 805 O O . PRO A 1 104 ? -19.641 5.830 -14.321 1.00 87.31 104 PRO A O 1
ATOM 808 N N . PHE A 1 105 ? -17.581 5.981 -13.447 1.00 90.06 105 PHE A N 1
ATOM 809 C CA . PHE A 1 105 ? -17.492 4.608 -12.940 1.00 90.06 105 PHE A CA 1
ATOM 810 C C . PHE A 1 105 ? -17.113 4.559 -11.451 1.00 90.06 105 PHE A C 1
ATOM 812 O O . PHE A 1 105 ? -16.500 3.594 -10.987 1.00 90.06 105 PHE A O 1
ATOM 819 N N . HIS A 1 106 ? -17.336 5.661 -10.727 1.00 90.31 106 HIS A N 1
ATOM 820 C CA . HIS A 1 106 ? -16.976 5.784 -9.316 1.00 90.31 106 HIS A CA 1
ATOM 821 C C . HIS A 1 106 ? -17.771 4.796 -8.462 1.00 90.31 106 HIS A C 1
ATOM 823 O O . HIS A 1 106 ? -17.155 4.020 -7.737 1.00 90.31 106 HIS A O 1
ATOM 829 N N . GLU A 1 107 ? -19.087 4.733 -8.653 1.00 90.62 107 GLU A N 1
ATOM 830 C CA . GLU A 1 107 ? -19.997 3.846 -7.921 1.00 90.62 107 GLU A CA 1
ATOM 831 C C . GLU A 1 107 ? -19.691 2.357 -8.136 1.00 90.62 107 GLU A C 1
ATOM 833 O O . GLU A 1 107 ? -19.697 1.564 -7.197 1.00 90.62 107 GLU A O 1
ATOM 838 N N . GLU A 1 108 ? -19.357 1.935 -9.356 1.00 93.88 108 GLU A N 1
ATOM 839 C CA . GLU A 1 108 ? -18.996 0.542 -9.631 1.00 93.88 108 GLU A CA 1
ATOM 840 C C . GLU A 1 108 ? -17.684 0.155 -8.948 1.00 93.88 108 GLU A C 1
ATOM 842 O O . GLU A 1 108 ? -17.553 -0.954 -8.428 1.00 93.88 108 GLU A O 1
ATOM 847 N N . VAL A 1 109 ? -16.701 1.060 -8.943 1.00 94.19 109 VAL A N 1
ATOM 848 C CA . VAL A 1 109 ? -15.428 0.835 -8.250 1.00 94.19 109 VAL A CA 1
ATOM 849 C C . VAL A 1 109 ? -15.632 0.854 -6.733 1.00 94.19 109 VAL A C 1
ATOM 851 O O . VAL A 1 109 ? -15.068 -0.006 -6.052 1.00 94.19 109 VAL A O 1
ATOM 854 N N . ARG A 1 110 ? -16.471 1.764 -6.222 1.00 93.31 110 ARG A N 1
ATOM 855 C CA . ARG A 1 110 ? -16.894 1.828 -4.819 1.00 93.31 110 ARG A CA 1
ATOM 856 C C . ARG A 1 110 ? -17.520 0.510 -4.382 1.00 93.31 110 ARG A C 1
ATOM 858 O O . ARG A 1 110 ? -17.003 -0.129 -3.475 1.00 93.31 110 ARG A O 1
ATOM 865 N N . ARG A 1 111 ? -18.518 0.019 -5.122 1.00 94.88 111 ARG A N 1
ATOM 866 C CA . ARG A 1 111 ? -19.192 -1.262 -4.860 1.00 94.88 111 ARG A CA 1
ATOM 867 C C . ARG A 1 111 ? -18.216 -2.437 -4.780 1.00 94.88 111 ARG A C 1
ATOM 869 O O . ARG A 1 111 ? -18.388 -3.317 -3.943 1.00 94.88 111 ARG A O 1
ATOM 876 N N . ILE A 1 112 ? -17.182 -2.475 -5.630 1.00 95.06 112 ILE A N 1
ATOM 877 C CA . ILE A 1 112 ? -16.151 -3.524 -5.552 1.00 95.06 112 ILE A CA 1
ATOM 878 C C . ILE A 1 112 ? -15.401 -3.451 -4.219 1.00 95.06 112 ILE A C 1
ATOM 880 O O . ILE A 1 112 ? -15.117 -4.500 -3.644 1.00 95.06 112 ILE A O 1
ATOM 884 N N . PHE A 1 113 ? -15.059 -2.253 -3.740 1.00 95.00 113 PHE A N 1
ATOM 885 C CA . PHE A 1 113 ? -14.369 -2.071 -2.464 1.00 95.00 113 PHE A CA 1
ATOM 886 C C . PHE A 1 113 ? -15.276 -2.316 -1.257 1.00 95.00 113 PHE A C 1
ATOM 888 O O . PHE A 1 113 ? -14.857 -3.048 -0.364 1.00 95.00 113 PHE A O 1
ATOM 895 N N . ASP A 1 114 ? -16.505 -1.809 -1.262 1.00 93.00 114 ASP A N 1
ATOM 896 C CA . ASP A 1 114 ? -17.485 -2.029 -0.190 1.00 93.00 114 ASP A CA 1
ATOM 897 C C . ASP A 1 114 ? -17.744 -3.527 -0.011 1.00 93.00 114 ASP A C 1
ATOM 899 O O . ASP A 1 114 ? -17.600 -4.066 1.085 1.00 93.00 114 ASP A O 1
ATOM 903 N N . ALA A 1 115 ? -17.927 -4.256 -1.116 1.00 92.75 115 ALA A N 1
ATOM 904 C CA . ALA A 1 115 ? -18.083 -5.704 -1.073 1.00 92.75 115 ALA A CA 1
ATOM 905 C C . ALA A 1 115 ? -16.853 -6.431 -0.484 1.00 92.75 115 ALA A C 1
ATOM 907 O O . ALA A 1 115 ? -16.976 -7.556 0.003 1.00 92.75 115 ALA A O 1
ATOM 908 N N . ARG A 1 116 ? -15.643 -5.845 -0.523 1.00 93.50 116 ARG A N 1
ATOM 909 C CA . ARG A 1 116 ? -14.471 -6.410 0.180 1.00 93.50 116 ARG A CA 1
ATOM 910 C C . ARG A 1 116 ? -14.574 -6.222 1.681 1.00 93.50 116 ARG A C 1
ATOM 912 O O . ARG A 1 116 ? -14.240 -7.157 2.403 1.00 93.50 116 ARG A O 1
ATOM 919 N N . VAL A 1 117 ? -15.000 -5.040 2.116 1.00 92.25 117 VAL A N 1
ATOM 920 C CA . VAL A 1 117 ? -15.196 -4.721 3.533 1.00 92.25 117 VAL A CA 1
ATOM 921 C C . VAL A 1 117 ? -16.281 -5.624 4.110 1.00 92.25 117 VAL A C 1
ATOM 923 O O . VAL A 1 117 ? -16.030 -6.316 5.091 1.00 92.25 117 VAL A O 1
ATOM 926 N N . GLU A 1 118 ? -17.421 -5.742 3.428 1.00 91.69 118 GLU A N 1
ATOM 927 C CA . GLU A 1 118 ? -18.509 -6.651 3.808 1.00 91.69 118 GLU A CA 1
ATOM 928 C C . GLU A 1 118 ? -18.036 -8.107 3.907 1.00 91.69 118 GLU A C 1
ATOM 930 O O . GLU A 1 118 ? -18.350 -8.808 4.868 1.00 91.69 118 GLU A O 1
ATOM 935 N N . ARG A 1 119 ? -17.238 -8.580 2.936 1.00 90.44 119 ARG A N 1
ATOM 936 C CA . ARG A 1 119 ? -16.657 -9.932 2.988 1.00 90.44 119 ARG A CA 1
ATOM 937 C C . ARG A 1 119 ? -15.727 -10.116 4.185 1.00 90.44 119 ARG A C 1
ATOM 939 O O . ARG A 1 119 ? -15.768 -11.180 4.795 1.00 90.44 119 ARG A O 1
ATOM 946 N N . ALA A 1 120 ? -14.897 -9.125 4.506 1.00 89.56 120 ALA A N 1
ATOM 947 C CA . ALA A 1 120 ? -14.010 -9.178 5.665 1.00 89.56 120 ALA A CA 1
ATOM 948 C C . ALA A 1 120 ? -14.816 -9.234 6.973 1.00 89.56 120 ALA A C 1
ATOM 950 O O . ALA A 1 120 ? -14.629 -10.154 7.764 1.00 89.56 120 ALA A O 1
ATOM 951 N N . GLN A 1 121 ? -15.802 -8.350 7.137 1.00 90.06 121 GLN A N 1
ATOM 952 C CA . GLN A 1 121 ? -16.701 -8.343 8.296 1.00 90.06 121 GLN A CA 1
ATOM 953 C C . GLN A 1 121 ? -17.499 -9.649 8.423 1.00 90.06 121 GLN A C 1
ATOM 955 O O . GLN A 1 121 ? -17.680 -10.174 9.518 1.00 90.06 121 GLN A O 1
ATOM 960 N N . ALA A 1 122 ? -17.965 -10.221 7.310 1.00 88.19 122 ALA A N 1
ATOM 961 C CA . ALA A 1 122 ? -18.675 -11.497 7.319 1.00 88.19 122 ALA A CA 1
ATOM 962 C C . ALA A 1 122 ? -17.781 -12.668 7.763 1.00 88.19 122 ALA A C 1
ATOM 964 O O . ALA A 1 122 ? -18.282 -13.614 8.376 1.00 88.19 122 ALA A O 1
ATOM 965 N N . LEU A 1 123 ? -16.479 -12.628 7.459 1.00 84.50 123 LEU A N 1
ATOM 966 C CA . LEU A 1 123 ? -15.518 -13.611 7.962 1.00 84.50 123 LEU A CA 1
ATOM 967 C C . LEU A 1 123 ? -15.305 -13.449 9.470 1.00 84.50 123 LEU A C 1
ATOM 969 O O . LEU A 1 123 ? -15.379 -14.455 10.173 1.00 84.50 123 LEU A O 1
ATOM 973 N N . GLU A 1 124 ? -15.161 -12.222 9.976 1.00 85.81 124 GLU A N 1
ATOM 974 C CA . GLU A 1 124 ? -15.052 -11.974 11.423 1.00 85.81 124 GLU A CA 1
ATOM 975 C C . GLU A 1 124 ? -16.318 -12.403 12.178 1.00 85.81 124 GLU A C 1
ATOM 977 O O . GLU A 1 124 ? -16.236 -13.148 13.152 1.00 85.81 124 GLU A O 1
ATOM 982 N N . ARG A 1 125 ? -17.517 -12.091 11.668 1.00 87.50 125 ARG A N 1
ATOM 983 C CA . ARG A 1 125 ? -18.789 -12.553 12.261 1.00 87.50 125 ARG A CA 1
ATOM 984 C C . ARG A 1 125 ? -18.900 -14.080 12.304 1.00 87.50 125 ARG A C 1
ATOM 986 O O . ARG A 1 125 ? -19.408 -14.640 13.274 1.00 87.50 125 ARG A O 1
ATOM 993 N N . LYS A 1 126 ? -18.434 -14.781 11.262 1.00 83.06 126 LYS A N 1
ATOM 994 C CA . LYS A 1 126 ? -18.390 -16.257 11.243 1.00 83.06 126 LYS A CA 1
ATOM 995 C C . LYS A 1 126 ? -17.396 -16.811 12.258 1.00 83.06 126 LYS A C 1
ATOM 997 O O . LYS A 1 126 ? -17.648 -17.858 12.845 1.00 83.06 126 LYS A O 1
ATOM 1002 N N . ARG A 1 127 ? -16.293 -16.103 12.469 1.00 78.81 127 ARG A N 1
ATOM 1003 C CA . ARG A 1 127 ? -15.233 -16.458 13.408 1.00 78.81 127 ARG A CA 1
ATOM 1004 C C . ARG A 1 127 ? -15.667 -16.242 14.862 1.00 78.81 127 ARG A C 1
ATOM 1006 O O . ARG A 1 127 ? -15.494 -17.147 15.672 1.00 78.81 127 ARG A O 1
ATOM 1013 N N . ALA A 1 128 ? -16.371 -15.145 15.145 1.00 73.94 128 ALA A N 1
ATOM 1014 C CA . ALA A 1 128 ? -17.042 -14.894 16.422 1.00 73.94 128 ALA A CA 1
ATOM 1015 C C . ALA A 1 128 ? -18.120 -15.954 16.725 1.00 73.94 128 ALA A C 1
ATOM 1017 O O . ALA A 1 128 ? -18.204 -16.476 17.834 1.00 73.94 128 ALA A O 1
ATOM 1018 N N . LYS A 1 129 ? -18.900 -16.361 15.713 1.00 64.50 129 LYS A N 1
ATOM 1019 C CA . LYS A 1 129 ? -19.953 -17.384 15.854 1.00 64.50 129 LYS A CA 1
ATOM 1020 C C . LYS A 1 129 ? -19.426 -18.827 15.952 1.00 64.50 129 LYS A C 1
ATOM 1022 O O . LYS A 1 129 ? -20.152 -19.706 16.405 1.00 64.50 129 LYS A O 1
ATOM 1027 N N . GLY A 1 130 ? -18.174 -19.073 15.556 1.00 57.25 130 GLY A N 1
ATOM 1028 C CA . GLY A 1 130 ? -17.486 -20.365 15.677 1.00 57.25 130 GLY A CA 1
ATOM 1029 C C . GLY A 1 130 ? -16.995 -20.699 17.093 1.00 57.25 130 GLY A C 1
ATOM 1030 O O . GLY A 1 130 ? -16.680 -21.856 17.362 1.00 57.25 130 GLY A O 1
ATOM 1031 N N . LYS A 1 131 ? -16.994 -19.737 18.028 1.00 48.53 131 LYS A N 1
ATOM 1032 C CA . LYS A 1 131 ? -16.596 -19.912 19.443 1.00 48.53 131 LYS A CA 1
ATOM 1033 C C . LYS A 1 131 ? -17.719 -20.557 20.292 1.00 48.53 131 LYS A C 1
ATOM 1035 O O . LYS A 1 131 ? -17.943 -20.149 21.426 1.00 48.53 131 LYS A O 1
ATOM 1040 N N . GLY A 1 132 ? -18.464 -21.532 19.744 1.00 49.41 132 GLY A N 1
ATOM 1041 C CA . GLY A 1 132 ? -19.709 -22.046 20.348 1.00 49.41 132 GLY A CA 1
ATOM 1042 C C . GLY A 1 132 ? -20.043 -23.538 20.182 1.00 49.41 132 GLY A C 1
ATOM 1043 O O . GLY A 1 132 ? -21.081 -23.962 20.680 1.00 49.41 132 GLY A O 1
ATOM 1044 N N . VAL A 1 133 ? -19.206 -24.363 19.543 1.00 41.28 133 VAL A N 1
ATOM 1045 C CA . VAL A 1 133 ? -19.404 -25.828 19.527 1.00 41.28 133 VAL A CA 1
ATOM 1046 C C . VAL A 1 133 ? -18.100 -26.516 19.904 1.00 41.28 133 VAL A C 1
ATOM 1048 O O . VAL A 1 133 ? -17.166 -26.587 19.113 1.00 41.28 133 VAL A O 1
ATOM 1051 N N . ARG A 1 134 ? -18.054 -27.018 21.141 1.00 36.53 134 ARG A N 1
ATOM 1052 C CA . ARG A 1 134 ? -17.065 -27.998 21.586 1.00 36.53 134 ARG A CA 1
ATOM 1053 C C . ARG A 1 134 ? -17.440 -29.353 20.979 1.00 36.53 134 ARG A C 1
ATOM 1055 O O . ARG A 1 134 ? -18.492 -29.896 21.309 1.00 36.53 134 ARG A O 1
ATOM 1062 N N . HIS A 1 135 ? -16.584 -29.890 20.120 1.00 39.12 135 HIS A N 1
ATOM 1063 C CA . HIS A 1 135 ? -16.364 -31.329 20.021 1.00 39.12 135 HIS A CA 1
ATOM 1064 C C . HIS A 1 135 ? -14.894 -31.531 20.385 1.00 39.12 135 HIS A C 1
ATOM 1066 O O . HIS A 1 135 ? -14.034 -30.841 19.839 1.00 39.12 135 HIS A O 1
ATOM 1072 N N . GLU A 1 136 ? -14.644 -32.356 21.395 1.00 43.75 136 GLU A N 1
ATOM 1073 C CA . GLU A 1 136 ? -13.303 -32.694 21.865 1.00 43.75 136 GLU A CA 1
ATOM 1074 C C . GLU A 1 136 ? -12.578 -33.449 20.747 1.00 43.75 136 GLU A C 1
ATOM 1076 O O . GLU A 1 136 ? -13.045 -34.496 20.310 1.00 43.75 136 GLU A O 1
ATOM 1081 N N . ASP A 1 137 ? -11.557 -32.822 20.163 1.00 40.47 137 ASP A N 1
ATOM 1082 C CA . ASP A 1 137 ? -10.178 -33.320 20.091 1.00 40.47 137 ASP A CA 1
ATOM 1083 C C . ASP A 1 137 ? -9.371 -32.508 19.055 1.00 40.47 137 ASP A C 1
AT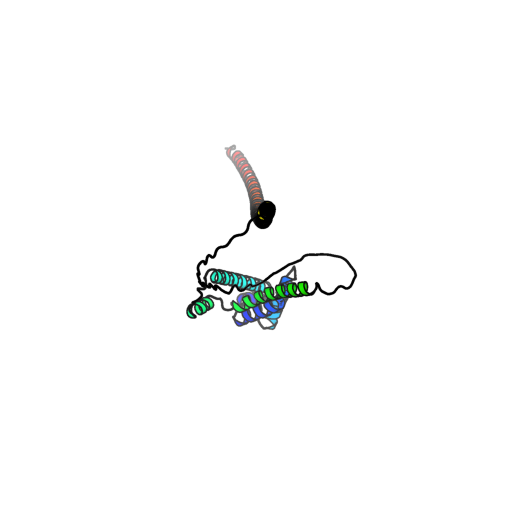OM 1085 O O . ASP A 1 137 ? -9.837 -32.221 17.953 1.00 40.47 137 ASP A O 1
ATOM 1089 N N . ASP A 1 138 ? -8.129 -32.216 19.441 1.00 38.91 138 ASP A N 1
ATOM 1090 C CA . ASP A 1 138 ? -6.996 -31.668 18.678 1.00 38.91 138 ASP A CA 1
ATOM 1091 C C . ASP A 1 138 ? -6.728 -30.147 18.727 1.00 38.91 138 ASP A C 1
ATOM 1093 O O . ASP A 1 138 ? -7.583 -29.283 18.533 1.00 38.91 138 ASP A O 1
ATOM 1097 N N . GLU A 1 139 ? -5.475 -29.855 19.071 1.00 45.28 139 GLU A N 1
ATOM 1098 C CA . GLU A 1 139 ? -4.930 -28.584 19.531 1.00 45.28 139 GLU A CA 1
ATOM 1099 C C . GLU A 1 139 ? -4.726 -27.539 18.420 1.00 45.28 139 GLU A C 1
ATOM 1101 O O . GLU A 1 139 ? -4.271 -27.845 17.321 1.00 45.28 139 GLU A O 1
ATOM 1106 N N . GLY A 1 140 ? -4.878 -26.256 18.782 1.00 35.97 140 GLY A N 1
ATOM 1107 C CA . GLY A 1 140 ? -3.955 -25.225 18.290 1.00 35.97 140 GLY A CA 1
ATOM 1108 C C . GLY A 1 140 ? -4.551 -23.925 17.736 1.00 35.97 140 GLY A C 1
ATOM 1109 O O . GLY A 1 140 ? -5.040 -23.884 16.614 1.00 35.97 140 GLY A O 1
ATOM 1110 N N . CYS A 1 141 ? -4.288 -22.838 18.480 1.00 31.38 141 CYS A N 1
ATOM 1111 C CA . CYS A 1 141 ? -4.055 -21.455 18.016 1.00 31.38 141 CYS A CA 1
ATOM 1112 C C . CYS A 1 141 ? -5.289 -20.686 17.476 1.00 31.38 141 CYS A C 1
ATOM 1114 O O . CYS A 1 141 ? -5.823 -20.992 16.420 1.00 31.38 141 CYS A O 1
ATOM 1116 N N . GLY A 1 142 ? -5.838 -19.654 18.126 1.00 34.50 142 GLY A N 1
ATOM 1117 C CA . GLY A 1 142 ? -5.204 -18.571 18.885 1.00 34.50 142 GLY A CA 1
ATOM 1118 C C . GLY A 1 142 ? -5.211 -17.288 18.039 1.00 34.50 142 GLY A C 1
ATOM 1119 O O . GLY A 1 142 ? -4.534 -17.237 17.017 1.00 34.50 142 GLY A O 1
ATOM 1120 N N . GLY A 1 143 ? -5.978 -16.262 18.437 1.00 34.06 143 GLY A N 1
ATOM 1121 C CA . GLY A 1 143 ? -5.841 -14.912 17.864 1.00 34.06 143 GLY A CA 1
ATOM 1122 C C . GLY A 1 143 ? -7.106 -14.061 17.862 1.00 34.06 143 GLY A C 1
ATOM 1123 O O . GLY A 1 143 ? -7.583 -13.703 16.799 1.00 34.06 143 GLY A O 1
ATOM 1124 N N . GLU A 1 144 ? -7.670 -13.775 19.026 1.00 32.34 144 GLU A N 1
ATOM 1125 C CA . GLU A 1 144 ? -8.866 -12.955 19.254 1.00 32.34 144 GLU A CA 1
ATOM 1126 C C . GLU A 1 144 ? -8.818 -11.588 18.544 1.00 32.34 144 GLU A C 1
ATOM 1128 O O . GLU A 1 144 ? -7.784 -10.926 18.498 1.00 32.34 144 GLU A O 1
ATOM 1133 N N . GLY A 1 145 ? -9.954 -11.213 17.956 1.00 34.31 145 GLY A N 1
ATOM 1134 C CA . GLY A 1 145 ? -10.307 -9.840 17.617 1.00 34.31 145 GLY A CA 1
ATOM 1135 C C . GLY A 1 145 ? -11.610 -9.551 18.351 1.00 34.31 145 GLY A C 1
ATOM 1136 O O . GLY A 1 145 ? -12.535 -10.361 18.264 1.00 34.31 145 GLY A O 1
ATOM 1137 N N . GLU A 1 146 ? -11.640 -8.463 19.108 1.00 33.28 146 GLU A N 1
ATOM 1138 C CA . GLU A 1 146 ? -12.830 -7.943 19.779 1.00 33.28 146 GLU A CA 1
ATOM 1139 C C . GLU A 1 146 ? -13.088 -6.544 19.212 1.00 33.28 146 GLU A C 1
ATOM 1141 O O . GLU A 1 146 ? -12.296 -5.623 19.409 1.00 33.28 146 GLU A O 1
ATOM 1146 N N . ASP A 1 147 ? -14.159 -6.456 18.422 1.00 32.56 147 ASP A N 1
ATOM 1147 C CA . ASP A 1 147 ? -14.938 -5.242 18.205 1.00 32.56 147 ASP A CA 1
ATOM 1148 C C . ASP A 1 147 ? -15.969 -5.198 19.346 1.00 32.56 147 ASP A C 1
ATOM 1150 O O . ASP A 1 147 ? -16.734 -6.155 19.493 1.00 32.56 147 ASP A O 1
ATOM 1154 N N . ASP A 1 148 ? -15.984 -4.121 20.130 1.00 33.91 148 ASP A N 1
ATOM 1155 C CA . ASP A 1 148 ? -17.076 -3.768 21.045 1.00 33.91 148 ASP A CA 1
ATOM 1156 C C . ASP A 1 148 ? -17.632 -2.411 20.585 1.00 33.91 148 ASP A C 1
ATOM 1158 O O . ASP A 1 148 ? -16.959 -1.381 20.681 1.00 33.91 148 ASP A O 1
ATOM 1162 N N . ASP A 1 149 ? -18.833 -2.454 20.009 1.00 36.38 149 ASP A N 1
ATOM 1163 C CA . ASP A 1 149 ? -19.765 -1.333 19.885 1.00 36.38 149 ASP A CA 1
ATOM 1164 C C . ASP A 1 149 ? -20.721 -1.468 21.080 1.00 36.38 149 ASP A C 1
ATOM 1166 O O . ASP A 1 149 ? -21.467 -2.447 21.135 1.00 36.38 149 ASP A O 1
ATOM 1170 N N . ASP A 1 150 ? -20.726 -0.507 22.005 1.00 35.34 150 ASP A N 1
ATOM 1171 C CA . ASP A 1 150 ? -21.825 -0.340 22.960 1.00 35.34 150 ASP A CA 1
ATOM 1172 C C . ASP A 1 150 ? -22.166 1.155 23.075 1.00 35.34 150 ASP A C 1
ATOM 1174 O O . ASP A 1 150 ? -21.318 2.001 23.376 1.00 35.34 150 ASP A O 1
ATOM 1178 N N . GLU A 1 151 ? -23.413 1.465 22.724 1.00 40.88 151 GLU A N 1
ATOM 1179 C CA . GLU A 1 151 ? -24.056 2.775 22.808 1.00 40.88 151 GLU A CA 1
ATOM 1180 C C . GLU A 1 151 ? -24.655 2.937 24.215 1.00 40.88 151 GLU A C 1
ATOM 1182 O O . GLU A 1 151 ? -25.396 2.065 24.660 1.00 40.88 151 GLU A O 1
ATOM 1187 N N . GLU A 1 152 ? -24.437 4.071 24.889 1.00 37.91 152 GLU A N 1
ATOM 1188 C CA . GLU A 1 152 ? -25.267 4.464 26.038 1.00 37.91 152 GLU A CA 1
ATOM 1189 C C . GLU A 1 152 ? -25.868 5.864 25.822 1.00 37.91 152 GLU A C 1
ATOM 1191 O O . GLU A 1 152 ? -25.160 6.863 25.675 1.00 37.91 152 GLU A O 1
ATOM 1196 N N . GLU A 1 153 ? -27.205 5.904 25.777 1.00 36.34 153 GLU A N 1
ATOM 1197 C CA . GLU A 1 153 ? -28.049 7.099 25.857 1.00 36.34 153 GLU A CA 1
ATOM 1198 C C . GLU A 1 153 ? -28.027 7.673 27.286 1.00 36.34 153 GLU A C 1
ATOM 1200 O O . GLU A 1 153 ? -28.368 6.989 28.250 1.00 36.34 153 GLU A O 1
ATOM 1205 N N . GLU A 1 154 ? -27.694 8.957 27.419 1.00 37.47 154 GLU A N 1
ATOM 1206 C CA . GLU A 1 154 ? -27.755 9.722 28.668 1.00 37.47 154 GLU A CA 1
ATOM 1207 C C . GLU A 1 154 ? -29.004 10.616 28.661 1.00 37.47 154 GLU A C 1
ATOM 1209 O O . GLU A 1 154 ? -29.042 11.615 27.940 1.00 37.47 154 GLU A O 1
ATOM 1214 N N . LEU A 1 155 ? -30.030 10.284 29.458 1.00 33.22 155 LEU A N 1
ATOM 1215 C CA . LEU A 1 155 ? -31.159 11.177 29.745 1.00 33.22 155 LEU A CA 1
ATOM 1216 C C . LEU A 1 155 ? -31.714 10.995 31.173 1.00 33.22 155 LEU A C 1
ATOM 1218 O O . LEU A 1 155 ? -31.886 9.877 31.649 1.00 33.22 155 LEU A O 1
ATOM 1222 N N . GLU A 1 156 ? -32.118 12.143 31.736 1.00 33.50 156 GLU A N 1
ATOM 1223 C CA . GLU A 1 156 ? -33.021 12.376 32.885 1.00 33.50 156 GLU A CA 1
ATOM 1224 C C . GLU A 1 156 ? -32.431 12.304 34.309 1.00 33.50 156 GLU A C 1
ATOM 1226 O O . GLU A 1 156 ? -31.614 11.455 34.630 1.00 33.50 156 GLU A O 1
ATOM 1231 N N . ALA A 1 157 ? -32.827 13.132 35.283 1.00 33.81 157 ALA A N 1
ATOM 1232 C CA . ALA A 1 157 ? -33.653 14.340 35.332 1.00 33.81 157 ALA A CA 1
ATOM 1233 C C . ALA A 1 157 ? -33.412 15.016 36.699 1.00 33.81 157 ALA A C 1
ATOM 1235 O O . ALA A 1 157 ? -33.203 14.352 37.716 1.00 33.81 157 ALA A O 1
ATOM 1236 N N . GLU A 1 158 ? -33.460 16.345 36.719 1.00 35.22 158 GLU A N 1
ATOM 1237 C CA . GLU A 1 158 ? -33.475 17.170 37.925 1.00 35.22 158 GLU A CA 1
ATOM 1238 C C . GLU A 1 158 ? -34.874 17.134 38.570 1.00 35.22 158 GLU A C 1
ATOM 1240 O O . GLU A 1 158 ? -35.868 17.356 37.882 1.00 35.22 158 GLU A O 1
ATOM 1245 N N . MET A 1 159 ? -34.965 16.902 39.883 1.00 37.03 159 MET A N 1
ATOM 1246 C CA . MET A 1 159 ? -36.170 17.167 40.684 1.00 37.03 159 MET A CA 1
ATOM 1247 C C . MET A 1 159 ? -35.743 17.686 42.060 1.00 37.03 159 MET A C 1
ATOM 1249 O O . MET A 1 159 ? -35.281 16.932 42.918 1.00 37.03 159 MET A O 1
ATOM 1253 N N . GLY A 1 160 ? -35.875 18.999 42.244 1.00 34.12 160 GLY A N 1
ATOM 1254 C CA . GLY A 1 160 ? -35.844 19.645 43.549 1.00 34.12 160 GLY A CA 1
ATOM 1255 C C . GLY A 1 160 ? -37.217 19.601 44.210 1.00 34.12 160 GLY A C 1
ATOM 1256 O O . GLY A 1 160 ? -38.229 19.729 43.528 1.00 34.12 160 GLY A O 1
ATOM 1257 N N . GLU A 1 161 ? -37.239 19.485 45.536 1.00 35.66 161 GLU A N 1
ATOM 1258 C CA . GLU A 1 161 ? -38.412 19.799 46.352 1.00 35.66 161 GLU A CA 1
ATOM 1259 C C . GLU A 1 161 ? -37.961 20.469 47.661 1.00 35.66 161 GLU A C 1
ATOM 1261 O O . GLU A 1 161 ? -37.319 19.860 48.519 1.00 35.66 161 GLU A O 1
ATOM 1266 N N . ASP A 1 162 ? -38.294 21.754 47.781 1.00 30.89 162 ASP A N 1
ATOM 1267 C CA . ASP A 1 162 ? -38.477 22.465 49.044 1.00 30.89 162 ASP A CA 1
ATOM 1268 C C . ASP A 1 162 ? -39.757 21.965 49.737 1.00 30.89 162 ASP A C 1
ATOM 1270 O O . ASP A 1 162 ? -40.779 21.800 49.077 1.00 30.89 162 ASP A O 1
ATOM 1274 N N . GLU A 1 163 ? -39.762 21.851 51.068 1.00 34.28 163 GLU A N 1
ATOM 1275 C CA . GLU A 1 163 ? -40.933 22.234 51.875 1.00 34.28 163 GLU A CA 1
ATOM 1276 C C . GLU A 1 163 ? -40.565 22.416 53.356 1.00 34.28 163 GLU A C 1
ATOM 1278 O O . GLU A 1 163 ? -39.593 21.878 53.889 1.00 34.28 163 GLU A O 1
ATOM 1283 N N . ALA A 1 164 ? -41.343 23.279 53.994 1.00 30.94 164 ALA A N 1
ATOM 1284 C CA . ALA A 1 164 ? -41.050 24.067 55.169 1.00 30.94 164 ALA A CA 1
ATOM 1285 C C . ALA A 1 164 ? -41.686 23.475 56.442 1.00 30.94 164 ALA A C 1
ATOM 1287 O O . ALA A 1 164 ? -42.394 22.475 56.413 1.00 30.94 164 ALA A O 1
ATOM 1288 N N . GLY A 1 165 ? -41.515 24.154 57.588 1.00 29.81 165 GLY A N 1
ATOM 1289 C CA . GLY A 1 165 ? -42.531 24.072 58.651 1.00 29.81 165 GLY A CA 1
ATOM 1290 C C . GLY A 1 165 ? -42.053 23.998 60.098 1.00 29.81 165 GLY A C 1
ATOM 1291 O O . GLY A 1 165 ? -41.994 22.940 60.706 1.00 29.81 165 GLY A O 1
ATOM 1292 N N . SER A 1 166 ? -41.830 25.175 60.678 1.00 32.56 166 SER A N 1
ATOM 1293 C CA . SER A 1 166 ? -41.702 25.493 62.110 1.00 32.56 166 SER A CA 1
ATOM 1294 C C . SER A 1 166 ? -42.794 24.898 63.026 1.00 32.56 166 SER A C 1
ATOM 1296 O O . SER A 1 166 ? -43.958 24.866 62.628 1.00 32.56 166 SER A O 1
ATOM 1298 N N . ARG A 1 167 ? -42.468 24.603 64.306 1.00 27.69 167 ARG A N 1
ATOM 1299 C CA . ARG A 1 167 ? -43.171 25.184 65.482 1.00 27.69 167 ARG A CA 1
ATOM 1300 C C . ARG A 1 167 ? -42.543 24.866 66.853 1.00 27.69 167 ARG A C 1
ATOM 1302 O O . ARG A 1 167 ? -41.731 23.970 67.028 1.00 27.69 167 ARG A O 1
ATOM 1309 N N . VAL A 1 168 ? -42.942 25.719 67.793 1.00 28.75 168 VAL A N 1
ATOM 1310 C CA . VAL A 1 168 ? -42.332 26.169 69.053 1.00 28.75 168 VAL A CA 1
ATOM 1311 C C . VAL A 1 168 ? -42.650 25.341 70.312 1.00 28.75 168 VAL A C 1
ATOM 1313 O O . VAL A 1 168 ? -43.518 24.476 70.327 1.00 28.75 168 VAL A O 1
ATOM 1316 N N . ALA A 1 169 ? -41.917 25.692 71.374 1.00 35.69 169 ALA A N 1
ATOM 1317 C CA . ALA A 1 169 ? -41.888 25.187 72.746 1.00 35.69 169 ALA A CA 1
ATOM 1318 C C . ALA A 1 169 ? -43.221 25.124 73.524 1.00 35.69 169 ALA A C 1
ATOM 1320 O O . ALA A 1 169 ? -44.137 25.908 73.291 1.00 35.69 169 ALA A O 1
ATOM 1321 N N . ALA A 1 170 ? -43.231 24.298 74.579 1.00 27.56 170 ALA A N 1
ATOM 1322 C CA . ALA A 1 170 ? -44.035 24.518 75.782 1.00 27.56 170 ALA A CA 1
ATOM 1323 C C . ALA A 1 170 ? -43.347 23.921 77.028 1.00 27.56 170 ALA A C 1
ATOM 1325 O O . ALA A 1 170 ? -42.961 22.752 77.051 1.00 27.56 170 ALA A O 1
ATOM 1326 N N . GLU A 1 171 ? -43.197 24.746 78.065 1.00 28.77 171 GLU A N 1
ATOM 1327 C CA . GLU A 1 171 ? -42.821 24.357 79.428 1.00 28.77 171 GLU A CA 1
ATOM 1328 C C . GLU A 1 171 ? -44.016 23.763 80.195 1.00 28.77 171 GLU A C 1
ATOM 1330 O O . GLU A 1 171 ? -45.144 24.207 80.006 1.00 28.77 171 GLU A O 1
ATOM 1335 N N . ALA A 1 172 ? -43.755 22.883 81.173 1.00 29.28 172 ALA A N 1
ATOM 1336 C CA . ALA A 1 172 ? -44.409 22.927 82.489 1.00 29.28 172 ALA A CA 1
ATOM 1337 C C . ALA A 1 172 ? -43.649 22.094 83.544 1.00 29.28 172 ALA A C 1
ATOM 1339 O O . ALA A 1 172 ? -42.969 21.113 83.255 1.00 29.28 172 ALA A O 1
ATOM 1340 N N . ARG A 1 173 ? -43.768 22.558 84.790 1.00 28.86 173 ARG A N 1
ATOM 1341 C CA . ARG A 1 173 ? -42.961 22.307 85.998 1.00 28.86 173 ARG A CA 1
ATOM 1342 C C . ARG A 1 173 ? -43.309 21.016 86.765 1.00 28.86 173 ARG A C 1
ATOM 1344 O O . ARG A 1 173 ? -44.424 20.526 86.672 1.00 28.86 173 ARG A O 1
ATOM 1351 N N . GLY A 1 174 ? -42.427 20.622 87.703 1.00 26.52 174 GLY A N 1
ATOM 1352 C CA . GLY A 1 174 ? -42.861 20.066 89.005 1.00 26.52 174 GLY A CA 1
ATOM 1353 C C . GLY A 1 174 ? -42.025 18.939 89.643 1.00 26.52 174 GLY A C 1
ATOM 1354 O O . GLY A 1 174 ? -42.171 17.784 89.279 1.00 26.52 174 GLY A O 1
ATOM 1355 N N . GLY A 1 175 ? -41.203 19.296 90.646 1.00 29.12 175 GLY A N 1
ATOM 1356 C CA . GLY A 1 175 ? -41.021 18.644 91.967 1.00 29.12 175 GLY A CA 1
ATOM 1357 C C . GLY A 1 175 ? -40.716 17.137 92.139 1.00 29.12 175 GLY A C 1
ATOM 1358 O O . GLY A 1 175 ? -41.394 16.268 91.616 1.00 29.12 175 GLY A O 1
ATOM 1359 N N . GLY A 1 176 ? -39.747 16.808 93.012 1.00 26.61 176 GLY A N 1
ATOM 1360 C CA . GLY A 1 176 ? -39.698 15.514 93.727 1.00 26.61 176 GLY A CA 1
ATOM 1361 C C . GLY A 1 176 ? -38.290 14.932 93.903 1.00 26.61 176 GLY A C 1
ATOM 1362 O O . GLY A 1 176 ? -37.665 14.535 92.920 1.00 26.61 176 GLY A O 1
ATOM 1363 N N . GLY A 1 177 ? -37.784 14.912 95.139 1.00 36.03 177 GLY A N 1
ATOM 1364 C CA . GLY A 1 177 ? -36.392 14.642 95.522 1.00 36.03 177 GLY A CA 1
ATOM 1365 C C . GLY A 1 177 ? -35.988 13.163 95.651 1.00 36.03 177 GLY A C 1
ATOM 1366 O O . GLY A 1 177 ? -36.776 12.247 95.444 1.00 36.03 177 GLY A O 1
ATOM 1367 N N . GLY A 1 178 ? -34.717 12.940 96.006 1.00 41.56 178 GLY A N 1
ATOM 1368 C CA . GLY A 1 178 ? -34.249 11.703 96.651 1.00 41.56 178 GLY A CA 1
ATOM 1369 C C . GLY A 1 178 ? -33.476 10.720 95.768 1.00 41.56 178 GLY A C 1
ATOM 1370 O O . GLY A 1 178 ? -32.263 10.593 95.900 1.00 41.56 178 GLY A O 1
ATOM 1371 N N . ALA A 1 179 ? -34.136 10.041 94.826 1.00 47.44 179 ALA A N 1
ATOM 1372 C CA . ALA A 1 179 ? -33.523 8.965 94.022 1.00 47.44 179 ALA A CA 1
ATOM 1373 C C . ALA A 1 179 ? -32.753 9.455 92.769 1.00 47.44 179 ALA A C 1
ATOM 1375 O O . ALA A 1 179 ? -32.066 8.691 92.085 1.00 47.44 179 ALA A O 1
ATOM 1376 N N . LYS A 1 180 ? -32.841 10.756 92.460 1.00 50.94 180 LYS A N 1
ATOM 1377 C CA . LYS A 1 180 ? -32.365 11.364 91.202 1.00 50.94 180 LYS A CA 1
ATOM 1378 C C . LYS A 1 180 ? -30.840 11.537 91.103 1.00 50.94 180 LYS A C 1
ATOM 1380 O O . LYS A 1 180 ? -30.329 11.641 89.992 1.00 50.94 180 LYS A O 1
ATOM 1385 N N . LYS A 1 181 ? -30.081 11.521 92.211 1.00 50.22 181 LYS A N 1
ATOM 1386 C CA . LYS A 1 181 ? -28.618 11.777 92.189 1.00 50.22 181 LYS A CA 1
ATOM 1387 C C . LYS A 1 181 ? -27.805 10.593 91.637 1.00 50.22 181 LYS A C 1
ATOM 1389 O O . LYS A 1 181 ? -26.867 10.805 90.873 1.00 50.22 181 LYS A O 1
ATOM 1394 N N . ARG A 1 182 ? -28.208 9.348 91.933 1.00 52.81 182 ARG A N 1
ATOM 1395 C CA . ARG A 1 182 ? -27.607 8.126 91.348 1.00 52.81 182 ARG A CA 1
ATOM 1396 C C . ARG A 1 182 ? -28.015 7.939 89.883 1.00 52.81 182 ARG A C 1
ATOM 1398 O O . ARG A 1 182 ? -27.179 7.608 89.049 1.00 52.81 182 ARG A O 1
ATOM 1405 N N . ARG A 1 183 ? -29.270 8.264 89.561 1.00 56.78 183 ARG A N 1
ATOM 1406 C CA . ARG A 1 183 ? -29.842 8.167 88.211 1.00 56.78 183 ARG A CA 1
ATOM 1407 C C . ARG A 1 183 ? -29.281 9.225 87.248 1.00 56.78 183 ARG A C 1
ATOM 1409 O O . ARG A 1 183 ? -29.056 8.914 86.090 1.00 56.78 183 ARG A O 1
ATOM 1416 N N . ARG A 1 184 ? -28.938 10.430 87.728 1.00 60.59 184 ARG A N 1
ATOM 1417 C CA . ARG A 1 184 ? -28.244 11.467 86.935 1.00 60.59 184 ARG A CA 1
ATOM 1418 C C . ARG A 1 184 ? -26.772 11.124 86.657 1.00 60.59 184 ARG A C 1
ATOM 1420 O O . ARG A 1 184 ? -26.299 11.416 85.569 1.00 60.59 184 ARG A O 1
ATOM 1427 N N . LYS A 1 185 ? -26.066 10.456 87.585 1.00 57.88 185 LYS A N 1
ATOM 1428 C CA . LYS A 1 185 ? -24.695 9.946 87.354 1.00 57.88 185 LYS A CA 1
ATOM 1429 C C . LYS A 1 185 ? -24.680 8.787 86.349 1.00 57.88 185 LYS A C 1
ATOM 1431 O O . LYS A 1 185 ? -23.803 8.746 85.497 1.00 57.88 185 LYS A O 1
ATOM 1436 N N . GLN A 1 186 ? -25.669 7.894 86.411 1.00 63.12 186 GLN A N 1
ATOM 1437 C CA . GLN A 1 186 ? -25.846 6.818 85.426 1.00 63.12 186 GLN A CA 1
ATOM 1438 C C . GLN A 1 186 ? -26.298 7.347 84.059 1.00 63.12 186 GLN A C 1
ATOM 1440 O O . GLN A 1 186 ? -25.763 6.912 83.051 1.00 63.12 186 GLN A O 1
ATOM 1445 N N . ALA A 1 187 ? -27.199 8.332 84.010 1.00 69.50 187 ALA A N 1
ATOM 1446 C CA . ALA A 1 187 ? -27.605 8.976 82.760 1.00 69.50 187 ALA A CA 1
ATOM 1447 C C . ALA A 1 187 ? -26.456 9.768 82.112 1.00 69.50 187 ALA A C 1
ATOM 1449 O O . ALA A 1 187 ? -26.286 9.711 80.902 1.00 69.50 187 ALA A O 1
ATOM 1450 N N . ALA A 1 188 ? -25.623 10.452 82.905 1.00 71.00 188 ALA A N 1
ATOM 1451 C CA . ALA A 1 188 ? -24.428 11.130 82.402 1.00 71.00 188 ALA A CA 1
ATOM 1452 C C . ALA A 1 188 ? -23.349 10.138 81.928 1.00 71.00 188 ALA A C 1
ATOM 1454 O O . ALA A 1 188 ? -22.724 10.366 80.898 1.00 71.00 188 ALA A O 1
ATOM 1455 N N . ALA A 1 189 ? -23.157 9.017 82.634 1.00 70.38 189 ALA A N 1
ATOM 1456 C CA . ALA A 1 189 ? -22.248 7.953 82.207 1.00 70.38 189 ALA A CA 1
ATOM 1457 C C . ALA A 1 189 ? -22.739 7.246 80.930 1.00 70.38 189 ALA A C 1
ATOM 1459 O O . ALA A 1 189 ? -21.937 6.981 80.041 1.00 70.38 189 ALA A O 1
ATOM 1460 N N . ALA A 1 190 ? -24.048 7.009 80.803 1.00 72.50 190 ALA A N 1
ATOM 1461 C CA . ALA A 1 190 ? -24.664 6.454 79.600 1.00 72.50 190 ALA A CA 1
ATOM 1462 C C . ALA A 1 190 ? -24.593 7.431 78.416 1.00 72.50 190 ALA A C 1
ATOM 1464 O O . ALA A 1 190 ? -24.279 7.020 77.305 1.00 72.50 190 ALA A O 1
ATOM 1465 N N . ALA A 1 191 ? -24.797 8.731 78.648 1.00 74.12 191 ALA A N 1
ATOM 1466 C CA . ALA A 1 191 ? -24.635 9.759 77.621 1.00 74.12 191 ALA A CA 1
ATOM 1467 C C . ALA A 1 191 ? -23.172 9.900 77.163 1.00 74.12 191 ALA A C 1
ATOM 1469 O O . ALA A 1 191 ? -22.921 10.046 75.969 1.00 74.12 191 ALA A O 1
ATOM 1470 N N . ALA A 1 192 ? -22.206 9.801 78.084 1.00 74.25 192 ALA A N 1
ATOM 1471 C CA . ALA A 1 192 ? -20.780 9.804 77.760 1.00 74.25 192 ALA A CA 1
ATOM 1472 C C . ALA A 1 192 ? -20.340 8.523 77.030 1.00 74.25 192 ALA A C 1
ATOM 1474 O O . ALA A 1 192 ? -19.518 8.593 76.121 1.00 74.25 192 ALA A O 1
ATOM 1475 N N . ALA A 1 193 ? -20.897 7.361 77.383 1.00 72.62 193 ALA A N 1
ATOM 1476 C CA . ALA A 1 193 ? -20.680 6.115 76.649 1.00 72.62 193 ALA A CA 1
ATOM 1477 C C . ALA A 1 193 ? -21.275 6.192 75.233 1.00 72.62 193 ALA A C 1
ATOM 1479 O O . ALA A 1 193 ? -20.584 5.885 74.270 1.00 72.62 193 ALA A O 1
ATOM 1480 N N . ALA A 1 194 ? -22.500 6.706 75.087 1.00 73.31 194 ALA A N 1
ATOM 1481 C CA . ALA A 1 194 ? -23.129 6.921 73.785 1.00 73.31 194 ALA A CA 1
ATOM 1482 C C . ALA A 1 194 ? -22.374 7.950 72.925 1.00 73.31 194 ALA A C 1
ATOM 1484 O O . ALA A 1 194 ? -22.293 7.795 71.713 1.00 73.31 194 ALA A O 1
ATOM 1485 N N . ALA A 1 195 ? -21.789 8.988 73.532 1.00 75.81 195 ALA A N 1
ATOM 1486 C CA . ALA A 1 195 ? -20.944 9.949 72.824 1.00 75.81 195 ALA A CA 1
ATOM 1487 C C . ALA A 1 195 ? -19.625 9.326 72.338 1.00 75.81 195 ALA A C 1
ATOM 1489 O O . ALA A 1 195 ? -19.199 9.631 71.232 1.00 75.81 195 ALA A O 1
ATOM 1490 N N . ARG A 1 196 ? -19.017 8.425 73.122 1.00 74.25 196 ARG A N 1
ATOM 1491 C CA . ARG A 1 196 ? -17.818 7.673 72.712 1.00 74.25 196 ARG A CA 1
ATOM 1492 C C . ARG A 1 196 ? -18.106 6.663 71.607 1.00 74.25 196 ARG A C 1
ATOM 1494 O O . ARG A 1 196 ? -17.288 6.524 70.715 1.00 74.25 196 ARG A O 1
ATOM 1501 N N . VAL A 1 197 ? -19.261 5.997 71.648 1.00 74.31 197 VAL A N 1
ATOM 1502 C CA . VAL A 1 197 ? -19.703 5.107 70.562 1.00 74.31 197 VAL A CA 1
ATOM 1503 C C . VAL A 1 197 ? -19.942 5.912 69.286 1.00 74.31 197 VAL A C 1
ATOM 1505 O O . VAL A 1 197 ? -19.440 5.530 68.245 1.00 74.31 197 VAL A O 1
ATOM 1508 N N . ARG A 1 198 ? -20.603 7.076 69.372 1.00 75.81 198 ARG A N 1
ATOM 1509 C CA . ARG A 1 198 ? -20.782 7.973 68.216 1.00 75.81 198 ARG A CA 1
ATOM 1510 C C . ARG A 1 198 ? -19.471 8.545 67.674 1.00 75.81 198 ARG A C 1
ATOM 1512 O O . ARG A 1 198 ? -19.354 8.706 66.471 1.00 75.81 198 ARG A O 1
ATOM 1519 N N . SER A 1 199 ? -18.491 8.859 68.527 1.00 76.75 199 SER A N 1
ATOM 1520 C CA . SER A 1 199 ? -17.187 9.331 68.042 1.00 76.75 199 SER A CA 1
ATOM 1521 C C . SER A 1 199 ? -16.329 8.197 67.475 1.00 76.75 199 SER A C 1
ATOM 1523 O O . SER A 1 199 ? -15.527 8.444 66.584 1.00 76.75 199 SER A O 1
ATOM 1525 N N . ALA A 1 200 ? -16.469 6.973 67.993 1.00 74.50 200 ALA A N 1
ATOM 1526 C CA . ALA A 1 200 ? -15.835 5.784 67.429 1.00 74.50 200 ALA A CA 1
ATOM 1527 C C . ALA A 1 200 ? -16.433 5.447 66.055 1.00 74.50 200 ALA A C 1
ATOM 1529 O O . ALA A 1 200 ? -15.680 5.286 65.106 1.00 74.50 200 ALA A O 1
ATOM 1530 N N . ASP A 1 201 ? -17.761 5.478 65.935 1.00 80.38 201 ASP A N 1
ATOM 1531 C CA . ASP A 1 201 ? -18.510 5.324 64.679 1.00 80.38 201 ASP A CA 1
ATOM 1532 C C . ASP A 1 201 ? -18.141 6.415 63.655 1.00 80.38 201 ASP A C 1
ATOM 1534 O O . ASP A 1 201 ? -17.822 6.114 62.508 1.00 80.38 201 ASP A O 1
ATOM 1538 N N . GLN A 1 202 ? -18.025 7.682 64.080 1.00 78.81 202 GLN A N 1
ATOM 1539 C CA . GLN A 1 202 ? -17.472 8.748 63.230 1.00 78.81 202 GLN A CA 1
ATOM 1540 C C . GLN A 1 202 ? -16.028 8.469 62.788 1.00 78.81 202 GLN A C 1
ATOM 1542 O O . GLN A 1 202 ? -15.689 8.736 61.638 1.00 78.81 202 GLN A O 1
ATOM 1547 N N . GLY A 1 203 ? -15.179 7.931 63.667 1.00 87.94 203 GLY A N 1
ATOM 1548 C CA . GLY A 1 203 ? -13.800 7.568 63.332 1.00 87.94 203 GLY A CA 1
ATOM 1549 C C . GLY A 1 203 ? -13.702 6.383 62.363 1.00 87.94 203 GLY A C 1
ATOM 1550 O O . GLY A 1 203 ? -12.802 6.357 61.523 1.00 87.94 203 GLY A O 1
ATOM 1551 N N . GLU A 1 204 ? -14.638 5.436 62.439 1.00 87.19 204 GLU A N 1
ATOM 1552 C CA . GLU A 1 204 ? -14.769 4.312 61.504 1.00 87.19 204 GLU A CA 1
ATOM 1553 C C . GLU A 1 204 ? -15.234 4.785 60.123 1.00 87.19 204 GLU A C 1
ATOM 1555 O O . GLU A 1 204 ? -14.636 4.407 59.116 1.00 87.19 204 GLU A O 1
ATOM 1560 N N . VAL A 1 205 ? -16.222 5.683 60.057 1.00 87.38 205 VAL A N 1
ATOM 1561 C CA . VAL A 1 205 ? -16.657 6.309 58.795 1.00 87.38 205 VAL A CA 1
ATOM 1562 C C . VAL A 1 205 ? -15.524 7.116 58.159 1.00 87.38 205 VAL A C 1
ATOM 1564 O O . VAL A 1 205 ? -15.277 7.002 56.958 1.00 87.38 205 VAL A O 1
ATOM 1567 N N . GLU A 1 206 ? -14.778 7.882 58.955 1.00 87.56 206 GLU A N 1
ATOM 1568 C CA . GLU A 1 206 ? -13.615 8.628 58.472 1.00 87.56 206 GLU A CA 1
ATOM 1569 C C . GLU A 1 206 ? -12.497 7.690 57.973 1.00 87.56 206 GLU A C 1
ATOM 1571 O O . GLU A 1 206 ? -11.823 7.987 56.987 1.00 87.56 206 GLU A O 1
ATOM 1576 N N . ALA A 1 207 ? -12.312 6.528 58.609 1.00 93.12 207 ALA A N 1
ATOM 1577 C CA . ALA A 1 207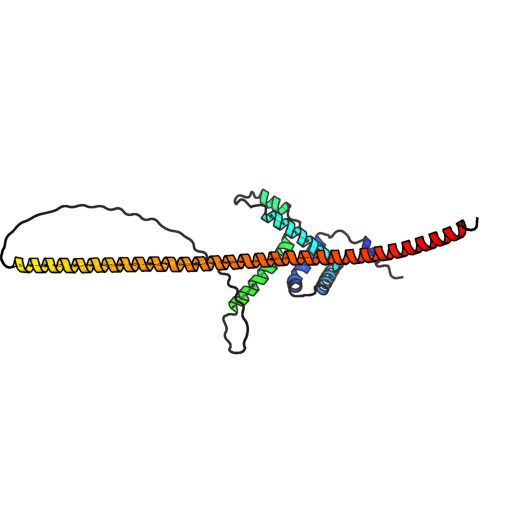 ? -11.373 5.506 58.151 1.00 93.12 207 ALA A CA 1
ATOM 1578 C C . ALA A 1 207 ? -11.804 4.865 56.826 1.00 93.12 207 ALA A C 1
ATOM 1580 O O . ALA A 1 207 ? -10.974 4.747 55.924 1.00 93.12 207 ALA A O 1
ATOM 1581 N N . MET A 1 208 ? -13.089 4.537 56.673 1.00 90.50 208 MET A N 1
ATOM 1582 C CA . MET A 1 208 ? -13.639 4.013 55.421 1.00 90.50 208 MET A CA 1
ATOM 1583 C C . MET A 1 208 ? -13.530 5.026 54.278 1.00 90.50 208 MET A C 1
ATOM 1585 O O . MET A 1 208 ? -13.163 4.645 53.172 1.00 90.50 208 MET A O 1
ATOM 1589 N N . LEU A 1 209 ? -13.770 6.316 54.534 1.00 92.19 209 LEU A N 1
ATOM 1590 C CA . LEU A 1 209 ? -13.568 7.386 53.549 1.00 92.19 209 LEU A CA 1
ATOM 1591 C C . LEU A 1 209 ? -12.097 7.515 53.136 1.00 92.19 209 LEU A C 1
ATOM 1593 O O . LEU A 1 209 ? -11.801 7.602 51.948 1.00 92.19 209 LEU A O 1
ATOM 1597 N N . ARG A 1 210 ? -11.156 7.479 54.088 1.00 94.62 210 ARG A N 1
ATOM 1598 C CA . ARG A 1 210 ? -9.715 7.497 53.775 1.00 94.62 210 ARG A CA 1
ATOM 1599 C C . ARG A 1 210 ? -9.292 6.277 52.953 1.00 94.62 210 ARG A C 1
ATOM 1601 O O . ARG A 1 210 ? -8.475 6.403 52.045 1.00 94.62 210 ARG A O 1
ATOM 1608 N N . GLU A 1 211 ? -9.854 5.109 53.248 1.00 95.75 211 GLU A N 1
ATOM 1609 C CA . GLU A 1 211 ? -9.613 3.879 52.494 1.00 95.75 211 GLU A CA 1
ATOM 1610 C C . GLU A 1 211 ? -10.251 3.913 51.100 1.00 95.75 211 GLU A C 1
ATOM 1612 O O . GLU A 1 211 ? -9.608 3.503 50.137 1.00 95.75 211 GLU A O 1
ATOM 1617 N N . PHE A 1 212 ? -11.454 4.476 50.966 1.00 94.56 212 PHE A N 1
ATOM 1618 C CA . PHE A 1 212 ? -12.105 4.728 49.681 1.00 94.56 212 PHE A CA 1
ATOM 1619 C C . PHE A 1 212 ? -11.266 5.664 48.807 1.00 94.56 212 PHE A C 1
ATOM 1621 O O . PHE A 1 212 ? -10.955 5.311 47.675 1.00 94.56 212 PHE A O 1
ATOM 1628 N N . MET A 1 213 ? -10.809 6.795 49.353 1.00 96.25 213 MET A N 1
ATOM 1629 C CA . MET A 1 213 ? -9.944 7.736 48.632 1.00 96.25 213 MET A CA 1
ATOM 1630 C C . MET A 1 213 ? -8.616 7.089 48.217 1.00 96.25 213 MET A C 1
ATOM 1632 O O . MET A 1 213 ? -8.175 7.273 47.087 1.00 96.25 213 MET A O 1
ATOM 1636 N N . ARG A 1 214 ? -7.993 6.279 49.089 1.00 95.88 214 ARG A N 1
ATOM 1637 C CA . ARG A 1 214 ? -6.779 5.515 48.746 1.00 95.88 214 ARG A CA 1
ATOM 1638 C C . ARG A 1 214 ? -7.035 4.557 47.578 1.00 95.88 214 ARG A C 1
ATOM 1640 O O . ARG A 1 214 ? -6.240 4.485 46.651 1.00 95.88 214 ARG A O 1
ATOM 1647 N N . ARG A 1 215 ? -8.170 3.857 47.610 1.00 94.88 215 ARG A N 1
ATOM 1648 C CA . ARG A 1 215 ? -8.584 2.888 46.588 1.00 94.88 215 ARG A CA 1
ATOM 1649 C C . ARG A 1 215 ? -8.968 3.562 45.267 1.00 94.88 215 ARG A C 1
ATOM 1651 O O . ARG A 1 215 ? -8.769 2.965 44.214 1.00 94.88 215 ARG A O 1
ATOM 1658 N N . GLN A 1 216 ? -9.473 4.795 45.322 1.00 91.00 216 GLN A N 1
ATOM 1659 C CA . GLN A 1 216 ? -9.733 5.621 44.146 1.00 91.00 216 GLN A CA 1
ATOM 1660 C C . GLN A 1 216 ? -8.417 6.020 43.462 1.00 91.00 216 GLN A C 1
ATOM 1662 O O . GLN A 1 216 ? -8.278 5.796 42.266 1.00 91.00 216 GLN A O 1
ATOM 1667 N N . VAL A 1 217 ? -7.418 6.473 44.230 1.00 94.56 217 VAL A N 1
ATOM 1668 C CA . VAL A 1 217 ? -6.077 6.796 43.702 1.00 94.56 217 VAL A CA 1
ATOM 1669 C C . VAL A 1 217 ? -5.392 5.565 43.096 1.00 94.56 217 VAL A C 1
ATOM 1671 O O . VAL A 1 217 ? -4.844 5.658 42.006 1.00 94.56 217 VAL A O 1
ATOM 1674 N N . GLU A 1 218 ? -5.471 4.394 43.741 1.00 95.50 218 GLU A N 1
ATOM 1675 C CA . GLU A 1 218 ? -4.924 3.138 43.190 1.00 95.50 218 GLU A CA 1
ATOM 1676 C C . GLU A 1 218 ? -5.597 2.732 41.863 1.00 95.50 218 GLU A C 1
ATOM 1678 O O . GLU A 1 218 ? -4.963 2.143 40.986 1.00 95.50 218 GLU A O 1
ATOM 1683 N N . MET A 1 219 ? -6.898 2.996 41.714 1.00 92.69 219 MET A N 1
ATOM 1684 C CA . MET A 1 219 ? -7.624 2.708 40.476 1.00 92.69 219 MET A CA 1
ATOM 1685 C C . MET A 1 219 ? -7.254 3.703 39.374 1.00 92.69 219 MET A C 1
ATOM 1687 O O . MET A 1 219 ? -6.986 3.280 38.251 1.00 92.69 219 MET A O 1
ATOM 1691 N N . GLU A 1 220 ? -7.188 4.992 39.709 1.00 91.44 220 GLU A N 1
ATOM 1692 C CA . GLU A 1 220 ? -6.755 6.054 38.800 1.00 91.44 220 GLU A CA 1
ATOM 1693 C C . GLU A 1 220 ? -5.319 5.816 38.317 1.00 91.44 220 GLU A C 1
ATOM 1695 O O . GLU A 1 220 ? -5.060 5.931 37.125 1.00 91.44 220 GLU A O 1
ATOM 1700 N N . GLU A 1 221 ? -4.404 5.388 39.191 1.00 92.75 221 GLU A N 1
ATOM 1701 C CA . GLU A 1 221 ? -3.027 5.027 38.829 1.00 92.75 221 GLU A CA 1
ATOM 1702 C C . GLU A 1 221 ? -2.995 3.863 37.832 1.00 92.75 221 GLU A C 1
ATOM 1704 O O . GLU A 1 221 ? -2.380 3.973 36.775 1.00 92.75 221 GLU A O 1
ATOM 1709 N N . ARG A 1 222 ? -3.750 2.787 38.087 1.00 95.19 222 ARG A N 1
ATOM 1710 C CA . ARG A 1 222 ? -3.859 1.659 37.142 1.00 95.19 222 ARG A CA 1
ATOM 1711 C C . ARG A 1 222 ? -4.473 2.070 35.807 1.00 95.19 222 ARG A C 1
ATOM 1713 O O . ARG A 1 222 ? -4.083 1.546 34.765 1.00 95.19 222 ARG A O 1
ATOM 1720 N N . TRP A 1 223 ? -5.453 2.973 35.820 1.00 92.94 223 TRP A N 1
ATOM 1721 C CA . TRP A 1 223 ? -6.044 3.519 34.598 1.00 92.94 223 TRP A CA 1
ATOM 1722 C C . TRP A 1 223 ? -5.047 4.385 33.829 1.00 92.94 223 TRP A C 1
ATOM 1724 O O . TRP A 1 223 ? -4.944 4.231 32.612 1.00 92.94 223 TRP A O 1
ATOM 1734 N N . MET A 1 224 ? -4.277 5.225 34.523 1.00 90.44 224 MET A N 1
ATOM 1735 C CA . MET A 1 224 ? -3.216 6.044 33.939 1.00 90.44 224 MET A CA 1
ATOM 1736 C C . MET A 1 224 ? -2.111 5.179 33.337 1.00 90.44 224 MET A C 1
ATOM 1738 O O . MET A 1 224 ? -1.771 5.363 32.173 1.00 90.44 224 MET A O 1
ATOM 1742 N N . GLU A 1 225 ? -1.624 4.169 34.055 1.00 93.44 225 GLU A N 1
ATOM 1743 C CA . GLU A 1 225 ? -0.631 3.219 33.542 1.00 93.44 225 GLU A CA 1
ATOM 1744 C C . GLU A 1 225 ? -1.149 2.461 32.315 1.00 93.44 225 GLU A C 1
ATOM 1746 O O . GLU A 1 225 ? -0.440 2.306 31.321 1.00 93.44 225 GLU A O 1
ATOM 1751 N N . ALA A 1 226 ? -2.408 2.016 32.338 1.00 92.56 226 ALA A N 1
ATOM 1752 C CA . ALA A 1 226 ? -3.017 1.349 31.193 1.00 92.56 226 ALA A CA 1
ATOM 1753 C C . ALA A 1 226 ? -3.217 2.302 30.000 1.00 92.56 226 ALA A C 1
ATOM 1755 O O . ALA A 1 226 ? -3.160 1.868 28.845 1.00 92.56 226 ALA A O 1
ATOM 1756 N N . ALA A 1 227 ? -3.473 3.589 30.238 1.00 92.25 227 ALA A N 1
ATOM 1757 C CA . ALA A 1 227 ? -3.553 4.605 29.192 1.00 92.25 227 ALA A CA 1
ATOM 1758 C C . ALA A 1 227 ? -2.165 4.897 28.596 1.00 92.25 227 ALA A C 1
ATOM 1760 O O . ALA A 1 227 ? -2.000 4.860 27.374 1.00 92.25 227 ALA A O 1
ATOM 1761 N N . GLU A 1 228 ? -1.153 5.080 29.444 1.00 94.31 228 GLU A N 1
ATOM 1762 C CA . GLU A 1 228 ? 0.239 5.292 29.047 1.00 94.31 228 GLU A CA 1
ATOM 1763 C C . GLU A 1 228 ? 0.818 4.083 28.308 1.00 94.31 228 GLU A C 1
ATOM 1765 O O . GLU A 1 228 ? 1.500 4.261 27.301 1.00 94.31 228 GLU A O 1
ATOM 1770 N N . ALA A 1 229 ? 0.501 2.853 28.724 1.00 95.38 229 ALA A N 1
ATOM 1771 C CA . ALA A 1 229 ? 0.925 1.634 28.037 1.00 95.38 229 ALA A CA 1
ATOM 1772 C C . ALA A 1 229 ? 0.333 1.545 26.623 1.00 95.38 229 ALA A C 1
ATOM 1774 O O . ALA A 1 229 ? 1.052 1.260 25.663 1.00 95.38 229 ALA A O 1
ATOM 1775 N N . ARG A 1 230 ? -0.961 1.861 26.464 1.00 92.62 230 ARG A N 1
ATOM 1776 C CA . ARG A 1 230 ? -1.601 1.937 25.139 1.00 92.62 230 ARG A CA 1
ATOM 1777 C C . ARG A 1 230 ? -0.982 3.036 24.279 1.00 92.62 230 ARG A C 1
ATOM 1779 O O . ARG A 1 230 ? -0.818 2.858 23.074 1.00 92.62 230 ARG A O 1
ATOM 1786 N N . GLU A 1 231 ? -0.642 4.180 24.863 1.00 91.12 231 GLU A N 1
ATOM 1787 C CA . GLU A 1 231 ? 0.064 5.248 24.155 1.00 91.12 231 GLU A CA 1
ATOM 1788 C C . GLU A 1 231 ? 1.490 4.860 23.764 1.00 91.12 231 GLU A C 1
ATOM 1790 O O . GLU A 1 231 ? 1.912 5.142 22.643 1.00 91.12 231 GLU A O 1
ATOM 1795 N N . ALA A 1 232 ? 2.227 4.198 24.652 1.00 94.81 232 ALA A N 1
ATOM 1796 C CA . ALA A 1 232 ? 3.569 3.698 24.395 1.00 94.81 232 ALA A CA 1
ATOM 1797 C C . ALA A 1 232 ? 3.563 2.660 23.269 1.00 94.81 232 ALA A C 1
ATOM 1799 O O . ALA A 1 232 ? 4.410 2.721 22.384 1.00 94.81 232 ALA A O 1
ATOM 1800 N N . GLU A 1 233 ? 2.569 1.771 23.233 1.00 93.75 233 GLU A N 1
ATOM 1801 C CA . GLU A 1 233 ? 2.404 0.801 22.151 1.00 93.75 233 GLU A CA 1
ATOM 1802 C C . GLU A 1 233 ? 2.122 1.490 20.805 1.00 93.75 233 GLU A C 1
ATOM 1804 O O . GLU A 1 233 ? 2.687 1.117 19.776 1.00 93.75 233 GLU A O 1
ATOM 1809 N N . ARG A 1 234 ? 1.293 2.544 20.792 1.00 94.19 234 ARG A N 1
ATOM 1810 C CA . ARG A 1 234 ? 1.083 3.359 19.582 1.00 94.19 234 ARG A CA 1
ATOM 1811 C C . ARG A 1 234 ? 2.371 4.048 19.136 1.00 94.19 234 ARG A C 1
ATOM 1813 O O . ARG A 1 234 ? 2.707 3.974 17.957 1.00 94.19 234 ARG A O 1
ATOM 1820 N N . ARG A 1 235 ? 3.115 4.661 20.064 1.00 95.69 235 ARG A N 1
ATOM 1821 C CA . ARG A 1 235 ? 4.408 5.303 19.771 1.00 95.69 235 ARG A CA 1
ATOM 1822 C C . ARG A 1 235 ? 5.426 4.299 19.229 1.00 95.69 235 ARG A C 1
ATOM 1824 O O . ARG A 1 235 ? 6.066 4.595 18.228 1.00 95.69 235 ARG A O 1
ATOM 1831 N N . ALA A 1 236 ? 5.513 3.104 19.810 1.00 96.94 236 ALA A N 1
ATOM 1832 C CA . ALA A 1 236 ? 6.392 2.041 19.330 1.00 96.94 236 ALA A CA 1
ATOM 1833 C C . ALA A 1 236 ? 6.038 1.620 17.896 1.00 96.94 236 ALA A C 1
ATOM 1835 O O . ALA A 1 236 ? 6.914 1.589 17.036 1.00 96.94 236 ALA A O 1
ATOM 1836 N N . ARG A 1 237 ? 4.750 1.401 17.592 1.00 95.81 237 ARG A N 1
ATOM 1837 C CA . ARG A 1 237 ? 4.295 1.111 16.218 1.00 95.81 237 ARG A CA 1
ATOM 1838 C C . ARG A 1 237 ? 4.624 2.245 15.245 1.00 95.81 237 ARG A C 1
ATOM 1840 O O . ARG A 1 237 ? 5.019 1.990 14.108 1.00 95.81 237 ARG A O 1
ATOM 1847 N N . GLU A 1 238 ? 4.463 3.498 15.667 1.00 96.44 238 GLU A N 1
ATOM 1848 C CA . GLU A 1 238 ? 4.846 4.655 14.853 1.00 96.44 238 GLU A CA 1
ATOM 1849 C C . GLU A 1 238 ? 6.354 4.710 14.603 1.00 96.44 238 GLU A C 1
ATOM 1851 O O . GLU A 1 238 ? 6.774 4.993 13.483 1.00 96.44 238 GLU A O 1
ATOM 1856 N N . GLU A 1 239 ? 7.176 4.449 15.615 1.00 96.19 239 GLU A N 1
ATOM 1857 C CA . GLU A 1 239 ? 8.633 4.414 15.496 1.00 96.19 239 GLU A CA 1
ATOM 1858 C C . GLU A 1 239 ? 9.099 3.263 14.606 1.00 96.19 239 GLU A C 1
ATOM 1860 O O . GLU A 1 239 ? 9.925 3.476 13.720 1.00 96.19 239 GLU A O 1
ATOM 1865 N N . GLU A 1 240 ? 8.525 2.070 14.760 1.00 97.25 240 GLU A N 1
ATOM 1866 C CA . GLU A 1 240 ? 8.753 0.931 13.869 1.00 97.25 240 GLU A CA 1
ATOM 1867 C C . GLU A 1 240 ? 8.403 1.284 12.422 1.00 97.25 240 GLU A C 1
ATOM 1869 O O . GLU A 1 240 ? 9.188 1.023 11.505 1.00 97.25 240 GLU A O 1
ATOM 1874 N N . TRP A 1 241 ? 7.264 1.944 12.205 1.00 96.31 241 TRP A N 1
ATOM 1875 C CA . TRP A 1 241 ? 6.859 2.402 10.882 1.00 96.31 241 TRP A CA 1
ATOM 1876 C C . TRP A 1 241 ? 7.820 3.457 10.316 1.00 96.31 241 TRP A C 1
ATOM 1878 O O . TRP A 1 241 ? 8.239 3.354 9.160 1.00 96.31 241 TRP A O 1
ATOM 1888 N N . ARG A 1 242 ? 8.232 4.441 11.125 1.00 97.25 242 ARG A N 1
ATOM 1889 C CA . ARG A 1 242 ? 9.222 5.460 10.735 1.00 97.25 242 ARG A CA 1
ATOM 1890 C C . ARG A 1 242 ? 10.557 4.814 10.364 1.00 97.25 242 ARG A C 1
ATOM 1892 O O . ARG A 1 242 ? 11.107 5.125 9.308 1.00 97.25 242 ARG A O 1
ATOM 1899 N N . ASN A 1 243 ? 11.039 3.877 11.174 1.00 97.69 243 ASN A N 1
ATOM 1900 C CA . ASN A 1 243 ? 12.284 3.151 10.936 1.00 97.69 243 ASN A CA 1
ATOM 1901 C C . ASN A 1 243 ? 12.207 2.305 9.659 1.00 97.69 243 ASN A C 1
ATOM 1903 O O . ASN A 1 243 ? 13.129 2.341 8.845 1.00 97.69 243 ASN A O 1
ATOM 1907 N N . ALA A 1 244 ? 11.089 1.614 9.422 1.00 96.81 244 ALA A N 1
ATOM 1908 C CA . ALA A 1 244 ? 10.864 0.863 8.189 1.00 96.81 244 ALA A CA 1
ATOM 1909 C C . ALA A 1 244 ? 10.871 1.776 6.950 1.00 96.81 244 ALA A C 1
ATOM 1911 O O . ALA A 1 244 ? 11.463 1.436 5.923 1.00 96.81 244 ALA A O 1
ATOM 1912 N N . MET A 1 245 ? 10.262 2.961 7.046 1.00 96.12 245 MET A N 1
ATOM 1913 C CA . MET A 1 245 ? 10.267 3.946 5.963 1.00 96.12 245 MET A CA 1
ATOM 1914 C C . MET A 1 245 ? 11.674 4.472 5.659 1.00 96.12 245 MET A C 1
ATOM 1916 O O . MET A 1 245 ? 12.037 4.603 4.486 1.00 96.12 245 MET A O 1
ATOM 1920 N N . VAL A 1 246 ? 12.482 4.735 6.691 1.00 97.69 246 VAL A N 1
ATOM 1921 C CA . VAL A 1 246 ? 13.889 5.134 6.529 1.00 97.69 246 VAL A CA 1
ATOM 1922 C C . VAL A 1 246 ? 14.698 4.010 5.880 1.00 97.69 246 VAL A C 1
ATOM 1924 O O . VAL A 1 246 ? 15.363 4.259 4.874 1.00 97.69 246 VAL A O 1
ATOM 1927 N N . ALA A 1 247 ? 14.575 2.772 6.367 1.00 97.81 247 ALA A N 1
ATOM 1928 C CA . ALA A 1 247 ? 15.284 1.611 5.827 1.00 97.81 247 ALA A CA 1
ATOM 1929 C C . ALA A 1 247 ? 14.977 1.382 4.336 1.00 97.81 247 ALA A C 1
ATOM 1931 O O . ALA A 1 247 ? 15.889 1.243 3.518 1.00 97.81 247 ALA A O 1
ATOM 1932 N N . LEU A 1 248 ? 13.699 1.448 3.943 1.00 96.56 248 LEU A N 1
ATOM 1933 C CA . LEU A 1 248 ? 13.301 1.370 2.533 1.00 96.56 248 LEU A CA 1
ATOM 1934 C C . LEU A 1 248 ? 13.928 2.494 1.689 1.00 96.56 248 LEU A C 1
ATOM 1936 O O . LEU A 1 248 ? 14.303 2.278 0.532 1.00 96.56 248 LEU A O 1
ATOM 1940 N N . GLY A 1 249 ? 14.057 3.701 2.248 1.00 96.25 249 GLY A N 1
ATOM 1941 C CA . GLY A 1 249 ? 14.747 4.820 1.606 1.00 96.25 249 GLY A CA 1
ATOM 1942 C C . GLY A 1 249 ? 16.241 4.555 1.403 1.00 96.25 249 GLY A C 1
ATOM 1943 O O . GLY A 1 249 ? 16.778 4.784 0.312 1.00 96.25 249 GLY A O 1
ATOM 1944 N N . GLU A 1 250 ? 16.907 4.022 2.424 1.00 97.12 250 GLU A N 1
ATOM 1945 C CA . GLU A 1 250 ? 18.327 3.673 2.387 1.00 97.12 250 GLU A CA 1
ATOM 1946 C C . GLU A 1 250 ? 18.634 2.571 1.373 1.00 97.12 250 GLU A C 1
ATOM 1948 O O . GLU A 1 250 ? 19.584 2.713 0.595 1.00 97.12 250 GLU A O 1
ATOM 1953 N N . GLU A 1 251 ? 17.809 1.523 1.309 1.00 95.75 251 GLU A N 1
ATOM 1954 C CA . GLU A 1 251 ? 17.912 0.459 0.305 1.00 95.75 251 GLU A CA 1
ATOM 1955 C C . GLU A 1 251 ? 17.836 1.026 -1.116 1.00 95.75 251 GLU A C 1
ATOM 1957 O O . GLU A 1 251 ? 18.640 0.694 -1.997 1.00 95.75 251 GLU A O 1
ATOM 1962 N N . ARG A 1 252 ? 16.902 1.955 -1.338 1.00 96.19 252 ARG A N 1
ATOM 1963 C CA . ARG A 1 252 ? 16.711 2.609 -2.633 1.00 96.19 252 ARG A CA 1
ATOM 1964 C C . ARG A 1 252 ? 17.928 3.444 -3.025 1.00 96.19 252 ARG A C 1
ATOM 1966 O O . ARG A 1 252 ? 18.395 3.357 -4.162 1.00 96.19 252 ARG A O 1
ATOM 1973 N N . LEU A 1 253 ? 18.478 4.214 -2.085 1.00 97.38 253 LEU A N 1
ATOM 1974 C CA . LEU A 1 253 ? 19.708 4.981 -2.294 1.00 97.38 253 LEU A CA 1
ATOM 1975 C C . LEU A 1 253 ? 20.924 4.068 -2.502 1.00 97.38 253 LEU A C 1
ATOM 1977 O O . LEU A 1 253 ? 21.783 4.371 -3.329 1.00 97.38 253 LEU A O 1
ATOM 1981 N N . ALA A 1 254 ? 21.002 2.932 -1.806 1.00 97.19 254 ALA A N 1
ATOM 1982 C CA . ALA A 1 254 ? 22.065 1.947 -1.981 1.00 97.19 254 ALA A CA 1
ATOM 1983 C C . ALA A 1 254 ? 22.059 1.338 -3.392 1.00 97.19 254 ALA A C 1
ATOM 1985 O O . ALA A 1 254 ? 23.122 1.192 -3.995 1.00 97.19 254 ALA A O 1
ATOM 1986 N N . LEU A 1 255 ? 20.886 1.041 -3.959 1.00 96.25 255 LEU A N 1
ATOM 1987 C CA . LEU A 1 255 ? 20.774 0.577 -5.346 1.00 96.25 255 LEU A CA 1
ATOM 1988 C C . LEU A 1 255 ? 21.252 1.631 -6.354 1.00 96.25 255 LEU A C 1
ATOM 1990 O O . LEU A 1 255 ? 21.974 1.290 -7.294 1.00 96.25 255 LEU A O 1
ATOM 1994 N N . VAL A 1 256 ? 20.895 2.903 -6.144 1.00 97.06 256 VAL A N 1
ATOM 1995 C CA . VAL A 1 256 ? 21.343 4.019 -6.996 1.00 97.06 256 VAL A CA 1
ATOM 1996 C C . VAL A 1 256 ? 22.857 4.203 -6.913 1.00 97.06 256 VAL A C 1
ATOM 1998 O O . VAL A 1 256 ? 23.502 4.336 -7.951 1.00 97.06 256 VAL A O 1
ATOM 2001 N N . ARG A 1 257 ? 23.433 4.148 -5.705 1.00 97.62 257 ARG A N 1
ATOM 2002 C CA . ARG A 1 257 ? 24.889 4.188 -5.494 1.00 97.62 257 ARG A CA 1
ATOM 2003 C C . ARG A 1 257 ? 25.586 3.057 -6.247 1.00 97.62 257 ARG A C 1
ATOM 2005 O O . ARG A 1 257 ? 26.394 3.326 -7.122 1.00 97.62 257 ARG A O 1
ATOM 2012 N N . ARG A 1 258 ? 25.146 1.808 -6.056 1.00 97.38 258 ARG A N 1
ATOM 2013 C CA . ARG A 1 258 ?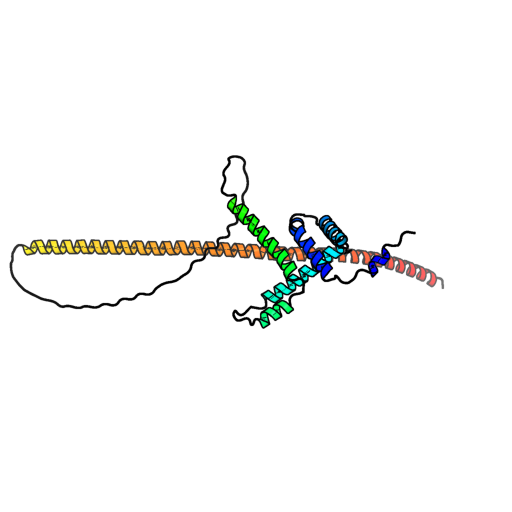 25.700 0.641 -6.769 1.00 97.38 258 ARG A CA 1
ATOM 2014 C C . ARG A 1 258 ? 25.617 0.764 -8.293 1.00 97.38 258 ARG A C 1
ATOM 2016 O O . ARG A 1 258 ? 26.461 0.214 -8.994 1.00 97.38 258 ARG A O 1
ATOM 2023 N N . TRP A 1 259 ? 24.567 1.388 -8.828 1.00 95.69 259 TRP A N 1
ATOM 2024 C CA . TRP A 1 259 ? 24.457 1.639 -10.267 1.00 95.69 259 TRP A CA 1
ATOM 2025 C C . TRP A 1 259 ? 25.457 2.698 -10.730 1.00 95.69 259 TRP A C 1
ATOM 2027 O O . TRP A 1 259 ? 26.151 2.465 -11.718 1.00 95.69 259 TRP A O 1
ATOM 2037 N N . ARG A 1 260 ? 25.571 3.800 -9.984 1.00 97.06 260 ARG A N 1
ATOM 2038 C CA . ARG A 1 260 ? 26.532 4.871 -10.251 1.00 97.06 260 ARG A CA 1
ATOM 2039 C C . ARG A 1 260 ? 27.967 4.353 -10.223 1.00 97.06 260 ARG A C 1
ATOM 2041 O O . ARG A 1 260 ? 28.682 4.571 -11.189 1.00 97.06 260 ARG A O 1
ATOM 2048 N N . ASP A 1 261 ? 28.338 3.575 -9.210 1.00 96.75 261 ASP A N 1
ATOM 2049 C CA . ASP A 1 261 ? 29.686 3.006 -9.088 1.00 96.75 261 ASP A CA 1
ATOM 2050 C C . ASP A 1 261 ? 30.031 2.106 -10.286 1.00 96.75 261 ASP A C 1
ATOM 2052 O O . ASP A 1 261 ? 31.156 2.100 -10.779 1.00 96.75 261 ASP A O 1
ATOM 2056 N N . ARG A 1 262 ? 29.052 1.343 -10.801 1.00 96.50 262 ARG A N 1
ATOM 2057 C CA . ARG A 1 262 ? 29.239 0.529 -12.015 1.00 96.50 262 ARG A CA 1
ATOM 2058 C C . ARG A 1 262 ? 29.412 1.384 -13.265 1.00 96.50 262 ARG A C 1
ATOM 2060 O O . ARG A 1 262 ? 30.224 1.027 -14.116 1.00 96.50 262 ARG A O 1
ATOM 2067 N N . GLU A 1 263 ? 28.641 2.460 -13.391 1.00 96.38 263 GLU A N 1
ATOM 2068 C CA . GLU A 1 263 ? 28.773 3.423 -14.486 1.00 96.38 263 GLU A CA 1
ATOM 2069 C C . GLU A 1 263 ? 30.137 4.116 -14.449 1.00 96.38 263 GLU A C 1
ATOM 2071 O O . GLU A 1 263 ? 30.835 4.146 -15.457 1.00 96.38 263 GLU A O 1
ATOM 2076 N N . GLU A 1 264 ? 30.553 4.604 -13.283 1.00 95.50 264 GLU A N 1
ATOM 2077 C CA . GLU A 1 264 ? 31.857 5.230 -13.075 1.00 95.50 264 GLU A CA 1
ATOM 2078 C C . GLU A 1 264 ? 32.982 4.239 -13.367 1.00 95.50 264 GLU A C 1
ATOM 2080 O O . GLU A 1 264 ? 33.874 4.553 -14.144 1.00 95.50 264 GLU A O 1
ATOM 2085 N N . ALA A 1 265 ? 32.890 2.995 -12.891 1.00 96.62 265 ALA A N 1
ATOM 2086 C CA . ALA A 1 265 ? 33.861 1.955 -13.223 1.00 96.62 265 ALA A CA 1
ATOM 2087 C C . ALA A 1 265 ? 33.892 1.603 -14.722 1.00 96.62 265 ALA A C 1
ATOM 2089 O O . ALA A 1 265 ? 34.881 1.066 -15.226 1.00 96.62 265 ALA A O 1
ATOM 2090 N N . TRP A 1 266 ? 32.797 1.802 -15.455 1.00 94.81 266 TRP A N 1
ATOM 2091 C CA . TRP A 1 266 ? 32.797 1.638 -16.907 1.00 94.81 266 TRP A CA 1
ATOM 2092 C C . TRP A 1 266 ? 33.459 2.834 -17.599 1.00 94.81 266 TRP A C 1
ATOM 2094 O O . TRP A 1 266 ? 34.250 2.622 -18.522 1.00 94.81 266 TRP A O 1
ATOM 2104 N N . ARG A 1 267 ? 33.187 4.056 -17.118 1.00 95.69 267 ARG A N 1
ATOM 2105 C CA . ARG A 1 267 ? 33.808 5.300 -17.594 1.00 95.69 267 ARG A CA 1
ATOM 2106 C C . ARG A 1 267 ? 35.312 5.306 -17.359 1.00 95.69 267 ARG A C 1
ATOM 2108 O O . ARG A 1 267 ? 36.035 5.478 -18.328 1.00 95.69 267 ARG A O 1
ATOM 2115 N N . THR A 1 268 ? 35.786 4.976 -16.160 1.00 96.19 268 THR A N 1
ATOM 2116 C CA . THR A 1 268 ? 37.227 4.912 -15.861 1.00 96.19 268 THR A CA 1
ATOM 2117 C C . THR A 1 268 ? 37.945 3.922 -16.769 1.00 96.19 268 THR A C 1
ATOM 2119 O O . THR A 1 268 ? 38.952 4.250 -17.380 1.00 96.19 268 THR A O 1
ATOM 2122 N N . ARG A 1 269 ? 37.383 2.725 -16.981 1.00 96.06 269 ARG A N 1
ATOM 2123 C CA . ARG A 1 269 ? 37.949 1.765 -17.944 1.00 96.06 269 ARG A CA 1
ATOM 2124 C C . ARG A 1 269 ? 37.938 2.294 -19.378 1.00 96.06 269 ARG A C 1
ATOM 2126 O O . ARG A 1 269 ? 38.740 1.840 -20.190 1.00 96.06 269 ARG A O 1
ATOM 2133 N N . ALA A 1 270 ? 36.969 3.130 -19.749 1.00 95.31 270 ALA A N 1
ATOM 2134 C CA . ALA A 1 270 ? 36.909 3.749 -21.070 1.00 95.31 270 ALA A CA 1
ATOM 2135 C C . ALA A 1 270 ? 37.968 4.843 -21.223 1.00 95.31 270 ALA A C 1
ATOM 2137 O O . ALA A 1 270 ? 38.689 4.814 -22.217 1.00 95.31 270 ALA A O 1
ATOM 2138 N N . GLU A 1 271 ? 38.116 5.699 -20.216 1.00 95.94 271 GLU A N 1
ATOM 2139 C CA . GLU A 1 271 ? 39.165 6.714 -20.116 1.00 95.94 271 GLU A CA 1
ATOM 2140 C C . GLU A 1 271 ? 40.549 6.063 -20.149 1.00 95.94 271 GLU A C 1
ATOM 2142 O O . GLU A 1 271 ? 41.355 6.421 -20.991 1.00 95.94 271 GLU A O 1
ATOM 2147 N N . GLU A 1 272 ? 40.798 4.996 -19.383 1.00 97.19 272 GLU A N 1
ATOM 2148 C CA . GLU A 1 272 ? 42.059 4.240 -19.446 1.00 97.19 272 GLU A CA 1
ATOM 2149 C C . GLU A 1 272 ? 42.358 3.710 -20.861 1.00 97.19 272 GLU A C 1
ATOM 2151 O O . GLU A 1 272 ? 43.510 3.666 -21.299 1.00 97.19 272 GLU A O 1
ATOM 2156 N N . ARG A 1 273 ? 41.332 3.265 -21.605 1.00 96.81 273 ARG A N 1
ATOM 2157 C CA . ARG A 1 273 ? 41.511 2.824 -23.000 1.00 96.81 273 ARG A CA 1
ATOM 2158 C C . ARG A 1 273 ? 41.825 4.000 -23.917 1.00 96.81 273 ARG A C 1
ATOM 2160 O O . ARG A 1 273 ? 42.618 3.835 -24.842 1.00 96.81 273 ARG A O 1
ATOM 2167 N N . GLU A 1 274 ? 41.188 5.141 -23.697 1.00 95.62 274 GLU A N 1
ATOM 2168 C CA . GLU A 1 274 ? 41.430 6.370 -24.444 1.00 95.62 274 GLU A CA 1
ATOM 2169 C C . GLU A 1 274 ? 42.824 6.936 -24.153 1.00 95.62 274 GLU A C 1
ATOM 2171 O O . GLU A 1 274 ? 43.575 7.191 -25.087 1.00 95.62 274 GLU A O 1
ATOM 2176 N N . GLU A 1 275 ? 43.243 6.984 -22.891 1.00 96.56 275 GLU A N 1
ATOM 2177 C CA . GLU A 1 275 ? 44.592 7.362 -22.473 1.00 96.56 275 GLU A CA 1
ATOM 2178 C C . GLU A 1 275 ? 45.652 6.462 -23.103 1.00 96.56 275 GLU A C 1
ATOM 2180 O O . GLU A 1 275 ? 46.628 6.964 -23.654 1.00 96.56 275 GLU A O 1
ATOM 2185 N N . ARG A 1 276 ? 45.452 5.137 -23.115 1.00 97.44 276 ARG A N 1
ATOM 2186 C CA . ARG A 1 276 ? 46.363 4.215 -23.819 1.00 97.44 276 ARG A CA 1
ATOM 2187 C C . ARG A 1 276 ? 46.442 4.528 -25.312 1.00 97.44 276 ARG A C 1
ATOM 2189 O O . ARG A 1 276 ? 47.527 4.486 -25.886 1.00 97.44 276 ARG A O 1
ATOM 2196 N N . ARG A 1 277 ? 45.316 4.858 -25.959 1.00 97.44 277 ARG A N 1
ATOM 2197 C CA . ARG A 1 277 ? 45.310 5.289 -27.369 1.00 97.44 277 ARG A CA 1
ATOM 2198 C C . ARG A 1 277 ? 46.072 6.602 -27.542 1.00 97.44 277 ARG A C 1
ATOM 2200 O O . ARG A 1 277 ? 46.902 6.687 -28.442 1.00 97.44 277 ARG A O 1
ATOM 2207 N N . HIS A 1 278 ? 45.842 7.585 -26.676 1.00 97.50 278 HIS A N 1
ATOM 2208 C CA . HIS A 1 278 ? 46.536 8.873 -26.698 1.00 97.50 278 HIS A CA 1
ATOM 2209 C C . HIS A 1 278 ? 48.045 8.707 -26.487 1.00 97.50 278 HIS A C 1
ATOM 2211 O O . HIS A 1 278 ? 48.825 9.305 -27.223 1.00 97.50 278 HIS A O 1
ATOM 2217 N N . GLN A 1 279 ? 48.467 7.839 -25.566 1.00 97.56 279 GLN A N 1
ATOM 2218 C CA . GLN A 1 279 ? 49.876 7.504 -25.335 1.00 97.56 279 GLN A CA 1
ATOM 2219 C C . GLN A 1 279 ? 50.526 6.890 -26.579 1.00 97.56 279 GLN A C 1
ATOM 2221 O O . GLN A 1 279 ? 51.623 7.295 -26.961 1.00 97.56 279 GLN A O 1
ATOM 2226 N N . LEU A 1 280 ? 49.849 5.947 -27.243 1.00 96.81 280 LEU A N 1
ATOM 2227 C CA . LEU A 1 280 ? 50.352 5.336 -28.476 1.00 96.81 280 LEU A CA 1
ATOM 2228 C C . LEU A 1 280 ? 50.475 6.360 -29.610 1.00 96.81 280 LEU A C 1
ATOM 2230 O O . LEU A 1 280 ? 51.503 6.405 -30.281 1.00 96.81 280 LEU A O 1
ATOM 2234 N N . VAL A 1 281 ? 49.459 7.205 -29.806 1.00 96.25 281 VAL A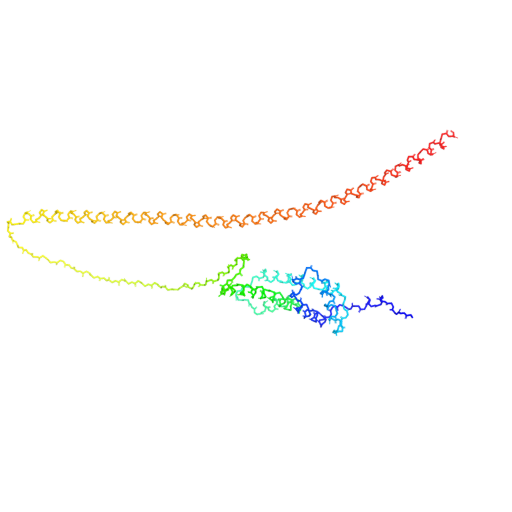 N 1
ATOM 2235 C CA . VAL A 1 281 ? 49.490 8.273 -30.819 1.00 96.25 281 VAL A CA 1
ATOM 2236 C C . VAL A 1 281 ? 50.617 9.265 -30.530 1.00 96.25 281 VAL A C 1
ATOM 2238 O O . VAL A 1 281 ? 51.387 9.586 -31.433 1.00 96.25 281 VAL A O 1
ATOM 2241 N N . ALA A 1 282 ? 50.772 9.701 -29.279 1.00 96.38 282 ALA A N 1
ATOM 2242 C CA . ALA A 1 282 ? 51.851 10.598 -28.874 1.00 96.38 282 ALA A CA 1
ATOM 2243 C C . ALA A 1 282 ? 53.238 9.980 -29.122 1.00 96.38 282 ALA A C 1
ATOM 2245 O O . ALA A 1 282 ? 54.121 10.648 -29.659 1.00 96.38 282 ALA A O 1
ATOM 2246 N N . ALA A 1 283 ? 53.423 8.695 -28.799 1.00 96.19 283 ALA A N 1
ATOM 2247 C CA . ALA A 1 283 ? 54.672 7.982 -29.058 1.00 96.19 283 ALA A CA 1
ATOM 2248 C C . ALA A 1 283 ? 54.991 7.886 -30.561 1.00 96.19 283 ALA A C 1
ATOM 2250 O O . ALA A 1 283 ? 56.142 8.081 -30.954 1.00 96.19 283 ALA A O 1
ATOM 2251 N N . LEU A 1 284 ? 53.987 7.627 -31.408 1.00 95.56 284 LEU A N 1
ATOM 2252 C CA . LEU A 1 284 ? 54.154 7.606 -32.866 1.00 95.56 284 LEU A CA 1
ATOM 2253 C C . LEU A 1 284 ? 54.524 8.988 -33.420 1.00 95.56 284 LEU A C 1
ATOM 2255 O O . LEU A 1 284 ? 55.448 9.091 -34.226 1.00 95.56 284 LEU A O 1
ATOM 2259 N N . LEU A 1 285 ? 53.856 10.050 -32.962 1.00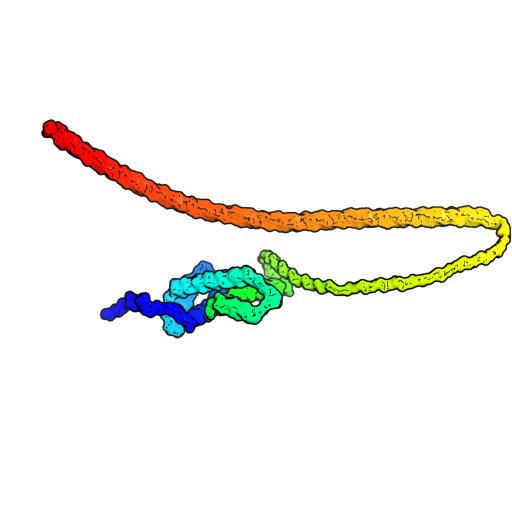 94.81 285 LEU A N 1
ATOM 2260 C CA . LEU A 1 285 ? 54.175 11.424 -33.362 1.00 94.81 285 LEU A CA 1
ATOM 2261 C C . LEU A 1 285 ? 55.596 11.828 -32.947 1.00 94.81 285 LEU A C 1
ATOM 2263 O O . LEU A 1 285 ? 56.310 12.427 -33.744 1.00 94.81 285 LEU A O 1
ATOM 2267 N N . ALA A 1 286 ? 56.040 11.452 -31.744 1.00 94.25 286 ALA A N 1
ATOM 2268 C CA . ALA A 1 286 ? 57.403 11.718 -31.282 1.00 94.25 286 ALA A CA 1
ATOM 2269 C C . ALA A 1 286 ? 58.467 11.013 -32.143 1.00 94.25 286 ALA A C 1
ATOM 2271 O O . ALA A 1 286 ? 59.531 11.574 -32.389 1.00 94.25 286 ALA A O 1
ATOM 2272 N N . LYS A 1 287 ? 58.181 9.797 -32.628 1.00 94.19 287 LYS A N 1
ATOM 2273 C CA . LYS A 1 287 ? 59.070 9.078 -33.553 1.00 94.19 287 LYS A CA 1
ATOM 2274 C C . LYS A 1 287 ? 59.141 9.743 -34.926 1.00 94.19 287 LYS A C 1
ATOM 2276 O O . LYS A 1 287 ? 60.228 9.838 -35.473 1.00 94.19 287 LYS A O 1
ATOM 2281 N N . LEU A 1 288 ? 58.014 10.226 -35.450 1.00 92.19 288 LEU A N 1
ATOM 2282 C CA . LEU A 1 288 ? 57.959 10.916 -36.744 1.00 92.19 288 LEU A CA 1
ATOM 2283 C C . LEU A 1 288 ? 58.577 12.323 -36.700 1.00 92.19 288 LEU A C 1
ATOM 2285 O O . LEU A 1 288 ? 59.166 12.756 -37.682 1.00 92.19 288 LEU A O 1
ATOM 2289 N N . GLY A 1 289 ? 58.460 13.034 -35.575 1.00 83.75 289 GLY A N 1
ATOM 2290 C CA . GLY A 1 289 ? 59.028 14.376 -35.399 1.00 83.75 289 GLY A CA 1
ATOM 2291 C C . GLY A 1 289 ? 60.515 14.412 -35.025 1.00 83.75 289 GLY A C 1
ATOM 2292 O O . GLY A 1 289 ? 61.107 15.484 -35.057 1.00 83.75 289 GLY A O 1
ATOM 2293 N N . GLY A 1 290 ? 61.116 13.276 -34.653 1.00 64.50 290 GLY A N 1
ATOM 2294 C CA . GLY A 1 290 ? 62.547 13.162 -34.338 1.00 64.50 290 GLY A CA 1
ATOM 2295 C C . GLY A 1 290 ? 63.442 12.775 -35.522 1.00 64.50 290 GLY A C 1
ATOM 2296 O O . GLY A 1 290 ? 64.651 12.685 -35.341 1.00 64.50 290 GLY A O 1
ATOM 2297 N N . ASP A 1 291 ? 62.856 12.528 -36.698 1.00 57.44 291 ASP A N 1
ATOM 2298 C CA . ASP A 1 291 ? 63.536 12.101 -37.936 1.00 57.44 291 ASP A CA 1
ATOM 2299 C C . ASP A 1 291 ? 63.633 13.250 -38.972 1.00 57.44 291 ASP A C 1
ATOM 2301 O O . ASP A 1 291 ? 63.756 13.023 -40.176 1.00 57.44 291 ASP A O 1
ATOM 2305 N N . SER A 1 292 ? 63.521 14.503 -38.508 1.00 52.16 292 SER A N 1
ATOM 2306 C CA . SER A 1 292 ? 63.678 15.743 -39.291 1.00 52.16 292 SER A CA 1
ATOM 2307 C C . SER A 1 292 ? 64.848 16.578 -38.791 1.00 52.16 292 SER A C 1
ATOM 2309 O O . SER A 1 292 ? 65.027 16.647 -37.555 1.00 52.16 292 SER A O 1
#

Organism: NCBI:txid888268

pLDDT: mean 76.39, std 23.7, range [26.52, 97.81]

Sequence (292 aa):
LQPSASLERERLPQWSHAETAAFLAVRAELDHSFLTTKRNKALWEAVSARLQGQGFARTPDQCKSKWKNLVTRYKGTEAAAASAHPAPDADPAAAAQQQARQFPFHEEVRRIFDARVERAQALERKRAKGKGVRHEDDEGCGGEGEDDDDEEEELEAEMGEDEAGSRVAAEARGGGGGAKKRRRKQAAAAAAAAARVRSADQGEVEAMLREFMRRQVEMEERWMEAAEAREAERRAREEEWRNAMVALGEERLALVRRWRDREEAWRTRAEEREERRHQLVAALLAKLGGDS

Foldseek 3Di:
DDDDPVVVVVPQDDQDPVLVVLLLVLCLVCVVVVVPDPDCQVVLVVSQVSSVVVVHRDHSVRSVVSVVVLVVLLVVLVVVVVVPPQDPPRDVVNVVVSVVSRDPCNVSVVVSVVVVVVVVVVVVVVVVVVVPDDDDDDDDDDDDDDDDDDDDDDDDDDDDDDDDDDDDDDDDDDDDDDPVPVVVVVVVVVVVVVVVVVVVVVVVVVVVVVVVVVVVVVVVVVVVVVVVVVVVVVVVVVVVVVVVVVVVVVVVVVVVVVVVVVVVVVVVVVVVVVVVVVVVVVVVVVVVVVVD